Protein AF-A0A6F8TF54-F1 (afdb_monomer)

Mean predicted aligned error: 4.67 Å

Organism: Acinetobacter baumannii (NCBI:txid470)

Structure (mmCIF, N/CA/C/O backbone):
data_AF-A0A6F8TF54-F1
#
_entry.id   AF-A0A6F8TF54-F1
#
loop_
_atom_site.group_PDB
_atom_site.id
_atom_site.type_symbol
_atom_site.label_atom_id
_atom_site.label_alt_id
_atom_site.label_comp_id
_atom_site.label_asym_id
_atom_site.label_entity_id
_atom_site.label_seq_id
_atom_site.pdbx_PDB_ins_code
_atom_site.Cartn_x
_atom_site.Cartn_y
_atom_site.Cartn_z
_atom_site.occupancy
_atom_site.B_iso_or_equiv
_atom_site.auth_seq_id
_atom_site.auth_comp_id
_atom_site.auth_asym_id
_atom_site.auth_atom_id
_atom_site.pdbx_PDB_model_num
ATOM 1 N N . MET A 1 1 ? 11.307 20.536 -26.416 1.00 41.38 1 MET A N 1
ATOM 2 C CA . MET A 1 1 ? 11.383 19.071 -26.600 1.00 41.38 1 MET A CA 1
ATOM 3 C C . MET A 1 1 ? 10.200 18.486 -25.859 1.00 41.38 1 MET A C 1
ATOM 5 O O . MET A 1 1 ? 10.070 18.786 -24.683 1.00 41.38 1 MET A O 1
ATOM 9 N N . GLY A 1 2 ? 9.289 17.791 -26.543 1.00 48.88 2 GLY A N 1
ATOM 10 C CA . GLY A 1 2 ? 8.152 17.160 -25.872 1.00 48.88 2 GLY A CA 1
ATOM 11 C C . GLY A 1 2 ? 8.656 15.996 -25.029 1.00 48.88 2 GLY A C 1
ATOM 12 O O . GLY A 1 2 ? 9.292 15.093 -25.568 1.00 48.88 2 GLY A O 1
ATOM 13 N N . THR A 1 3 ? 8.437 16.047 -23.722 1.00 56.16 3 THR A N 1
ATOM 14 C CA . THR A 1 3 ? 8.663 14.917 -22.823 1.00 56.16 3 THR A CA 1
ATOM 15 C C . THR A 1 3 ? 7.771 13.766 -23.286 1.00 56.16 3 THR A C 1
ATOM 17 O O . THR A 1 3 ? 6.558 13.927 -23.416 1.00 56.16 3 THR A O 1
ATOM 20 N N . LEU A 1 4 ? 8.373 12.619 -23.610 1.00 61.00 4 LEU A N 1
ATOM 21 C CA . LEU A 1 4 ? 7.634 11.389 -23.891 1.00 61.00 4 LEU A CA 1
ATOM 22 C C . LEU A 1 4 ? 6.821 11.036 -22.641 1.00 61.00 4 LEU A C 1
ATOM 24 O O . LEU A 1 4 ? 7.400 10.694 -21.614 1.00 61.00 4 LEU A O 1
ATOM 28 N N . LYS A 1 5 ? 5.493 11.158 -22.722 1.00 78.19 5 LYS A N 1
ATOM 29 C CA . LYS A 1 5 ? 4.585 10.749 -21.648 1.00 78.19 5 LYS A CA 1
ATOM 30 C C . LYS A 1 5 ? 4.460 9.226 -21.638 1.00 78.19 5 LYS A C 1
ATOM 32 O O . LYS A 1 5 ? 4.161 8.628 -22.672 1.00 78.19 5 LYS A O 1
ATOM 37 N N . HIS A 1 6 ? 4.660 8.605 -20.481 1.00 84.12 6 HIS A N 1
ATOM 38 C CA . HIS A 1 6 ? 4.383 7.187 -20.282 1.00 84.12 6 HIS A CA 1
ATOM 39 C C . HIS A 1 6 ? 2.872 6.925 -20.385 1.00 84.12 6 HIS A C 1
ATOM 41 O O . HIS A 1 6 ? 2.090 7.714 -19.851 1.00 84.12 6 HIS A O 1
ATOM 47 N N . PRO A 1 7 ? 2.422 5.823 -21.012 1.00 84.75 7 PRO A N 1
ATOM 48 C CA . PRO A 1 7 ? 0.994 5.566 -21.223 1.00 84.75 7 PRO A CA 1
ATOM 49 C C . PRO A 1 7 ? 0.176 5.422 -19.931 1.00 84.75 7 PRO A C 1
ATOM 51 O O . PRO A 1 7 ? -1.029 5.643 -19.961 1.00 84.75 7 PRO A O 1
ATOM 54 N N . LEU A 1 8 ? 0.808 5.050 -18.812 1.00 85.31 8 LEU A N 1
ATOM 55 C CA . LEU A 1 8 ? 0.111 4.789 -17.543 1.00 85.31 8 LEU A CA 1
ATOM 56 C C . LEU A 1 8 ? 0.316 5.868 -16.473 1.00 85.31 8 LEU A C 1
ATOM 58 O O . LEU A 1 8 ? -0.584 6.088 -15.670 1.00 85.31 8 LEU A O 1
ATOM 62 N N . VAL A 1 9 ? 1.479 6.529 -16.468 1.00 86.31 9 VAL A N 1
ATOM 63 C CA . VAL A 1 9 ? 1.888 7.471 -15.402 1.00 86.31 9 VAL A CA 1
ATOM 64 C C . VAL A 1 9 ? 2.253 8.852 -15.951 1.00 86.31 9 VAL A C 1
ATOM 66 O O . VAL A 1 9 ? 2.692 9.731 -15.221 1.00 86.31 9 VAL A O 1
ATOM 69 N N . GLU A 1 10 ? 2.049 9.059 -17.252 1.00 88.56 10 GLU A N 1
ATOM 70 C CA . GLU A 1 10 ? 2.289 10.318 -17.950 1.00 88.56 10 GLU A CA 1
ATOM 71 C C . GLU A 1 10 ? 3.707 10.874 -17.750 1.00 88.56 10 GLU A C 1
ATOM 73 O O . GLU A 1 10 ? 4.679 10.267 -18.198 1.00 88.56 10 GLU A O 1
ATOM 78 N N . ASP A 1 11 ? 3.826 12.050 -17.143 1.00 84.12 11 ASP A N 1
ATOM 79 C CA . ASP A 1 11 ? 5.067 12.762 -16.853 1.00 84.12 11 ASP A CA 1
ATOM 80 C C . ASP A 1 11 ? 5.665 12.417 -15.480 1.00 84.12 11 ASP A C 1
ATOM 82 O O . ASP A 1 11 ? 6.768 12.864 -15.180 1.00 84.12 11 ASP A O 1
ATOM 86 N N . ARG A 1 12 ? 5.009 11.558 -14.688 1.00 88.38 12 ARG A N 1
ATOM 87 C CA . ARG A 1 12 ? 5.452 11.111 -13.352 1.00 88.38 12 ARG A CA 1
ATOM 88 C C . ARG A 1 12 ? 6.352 9.875 -13.393 1.00 88.38 12 ARG A C 1
ATOM 90 O O . ARG A 1 12 ? 6.370 9.064 -12.473 1.00 88.38 12 ARG A O 1
ATOM 97 N N . MET A 1 13 ? 7.081 9.698 -14.491 1.00 82.75 13 MET A N 1
ATOM 98 C CA . MET A 1 13 ? 8.065 8.625 -14.610 1.00 82.75 13 MET A CA 1
ATOM 99 C C . MET A 1 13 ? 9.185 8.830 -13.591 1.00 82.75 13 MET A C 1
ATOM 101 O O . MET A 1 13 ? 9.890 9.840 -13.625 1.00 82.75 13 MET A O 1
ATOM 105 N N . ILE A 1 14 ? 9.380 7.839 -12.724 1.00 82.94 14 ILE A N 1
ATOM 106 C CA . ILE A 1 14 ? 10.445 7.840 -11.721 1.00 82.94 14 ILE A CA 1
ATOM 107 C C . ILE A 1 14 ? 11.794 7.803 -12.445 1.00 82.94 14 ILE A C 1
ATOM 109 O O . ILE A 1 14 ? 12.126 6.836 -13.133 1.00 82.94 14 ILE A O 1
ATOM 113 N N . SER A 1 15 ? 12.568 8.880 -12.326 1.00 77.62 15 SER A N 1
ATOM 114 C CA . SER A 1 15 ? 13.908 8.982 -12.904 1.00 77.62 15 SER A CA 1
ATOM 115 C C . SER A 1 15 ? 14.765 9.987 -12.134 1.00 77.62 15 SER A C 1
ATOM 117 O O . SER A 1 15 ? 14.253 10.948 -11.566 1.00 77.62 15 SER A O 1
ATOM 119 N N . GLY A 1 16 ? 16.084 9.773 -12.128 1.00 81.19 16 GLY A N 1
ATOM 120 C CA . GLY A 1 16 ? 17.026 10.618 -11.389 1.00 81.19 16 GLY A CA 1
ATOM 121 C C . GLY A 1 16 ? 17.028 10.359 -9.878 1.00 81.19 16 GLY A C 1
ATOM 122 O O . GLY A 1 16 ? 16.600 9.306 -9.417 1.00 81.19 16 GLY A O 1
ATOM 123 N N . GLU A 1 17 ? 17.543 11.327 -9.119 1.00 82.06 17 GLU A N 1
ATOM 124 C CA . GLU A 1 17 ? 17.737 11.228 -7.660 1.00 82.06 17 GLU A CA 1
ATOM 125 C C . GLU A 1 17 ? 16.473 11.577 -6.850 1.00 82.06 17 GLU A C 1
ATOM 127 O O . GLU A 1 17 ? 16.431 11.384 -5.638 1.00 82.06 17 GLU A O 1
ATOM 132 N N . GLY A 1 18 ? 15.436 12.095 -7.513 1.00 85.94 18 GLY A N 1
ATOM 133 C CA . GLY A 1 18 ? 14.223 12.585 -6.867 1.00 85.94 18 GLY A CA 1
ATOM 134 C C . GLY A 1 18 ? 14.398 13.886 -6.089 1.00 85.94 18 GLY A C 1
ATOM 135 O O . GLY A 1 18 ? 15.410 14.583 -6.212 1.00 85.94 18 GLY A O 1
ATOM 136 N N . THR A 1 19 ? 13.385 14.241 -5.297 1.00 87.81 19 THR A N 1
ATOM 137 C CA . THR A 1 19 ? 13.440 15.429 -4.443 1.00 87.81 19 THR A CA 1
ATOM 138 C C . THR A 1 19 ? 14.151 15.093 -3.129 1.00 87.81 19 THR A C 1
ATOM 140 O O . THR A 1 19 ? 13.683 14.220 -2.397 1.00 87.81 19 THR A O 1
ATOM 143 N N . PRO A 1 20 ? 15.257 15.782 -2.781 1.00 90.56 20 PRO A N 1
ATOM 144 C CA . PRO A 1 20 ? 16.030 15.461 -1.585 1.00 90.56 20 PRO A CA 1
ATOM 145 C C . PRO A 1 20 ? 15.217 15.550 -0.289 1.00 90.56 20 PRO A C 1
ATOM 147 O O . PRO A 1 20 ? 14.445 16.490 -0.094 1.00 90.56 20 PRO A O 1
ATOM 150 N N . GLU A 1 21 ? 15.482 14.640 0.652 1.00 90.81 21 GLU A N 1
ATOM 151 C CA . GLU A 1 21 ? 14.819 14.561 1.966 1.00 90.81 21 GLU A CA 1
ATOM 152 C C . GLU A 1 21 ? 14.758 15.917 2.692 1.00 90.81 21 GLU A C 1
ATOM 154 O O . GLU A 1 21 ? 13.714 16.304 3.217 1.00 90.81 21 GLU A O 1
ATOM 159 N N . PHE A 1 22 ? 15.850 16.691 2.683 1.00 92.75 22 PHE A N 1
ATOM 160 C CA . PHE A 1 22 ? 15.884 17.980 3.378 1.00 92.75 22 PHE A CA 1
ATOM 161 C C . PHE A 1 22 ? 14.837 18.969 2.840 1.00 92.75 22 PHE A C 1
ATOM 163 O O . PHE A 1 22 ? 14.332 19.784 3.607 1.00 92.75 22 PHE A O 1
ATOM 170 N N . MET A 1 23 ? 14.482 18.904 1.551 1.00 92.25 23 MET A N 1
ATOM 171 C CA . MET A 1 23 ? 13.448 19.770 0.981 1.00 92.25 23 MET A CA 1
ATOM 172 C C . MET A 1 23 ? 12.064 19.406 1.516 1.00 92.25 23 MET A C 1
ATOM 174 O O . MET A 1 23 ? 11.297 20.304 1.866 1.00 92.25 23 MET A O 1
ATOM 178 N N . TRP A 1 24 ? 11.772 18.110 1.651 1.00 90.44 24 TRP A N 1
ATOM 179 C CA . TRP A 1 24 ? 10.542 17.613 2.273 1.00 90.44 24 TRP A CA 1
ATOM 180 C C . TRP A 1 24 ? 10.442 18.034 3.735 1.00 90.44 24 TRP A C 1
ATOM 182 O O . TRP A 1 24 ? 9.450 18.641 4.144 1.00 90.44 24 TRP A O 1
ATOM 192 N N . LEU A 1 25 ? 11.501 17.796 4.512 1.00 91.25 25 LEU A N 1
ATOM 193 C CA . LEU A 1 25 ? 11.539 18.154 5.928 1.00 91.25 25 LEU A CA 1
ATOM 194 C C . LEU A 1 25 ? 11.361 19.662 6.139 1.00 91.25 25 LEU A C 1
ATOM 196 O O . LEU A 1 25 ? 10.604 20.078 7.015 1.00 91.25 25 LEU A O 1
ATOM 200 N N . GLU A 1 26 ? 12.026 20.499 5.341 1.00 92.81 26 GLU A N 1
ATOM 201 C CA . GLU A 1 26 ? 11.876 21.954 5.431 1.00 92.81 26 GLU A CA 1
ATOM 202 C C . GLU A 1 26 ? 10.479 22.427 5.010 1.00 92.81 26 GLU A C 1
ATOM 204 O O . GLU A 1 26 ? 9.937 23.354 5.619 1.00 92.81 26 GLU A O 1
ATOM 209 N N . ALA A 1 27 ? 9.865 21.791 4.011 1.00 89.75 27 ALA A N 1
AT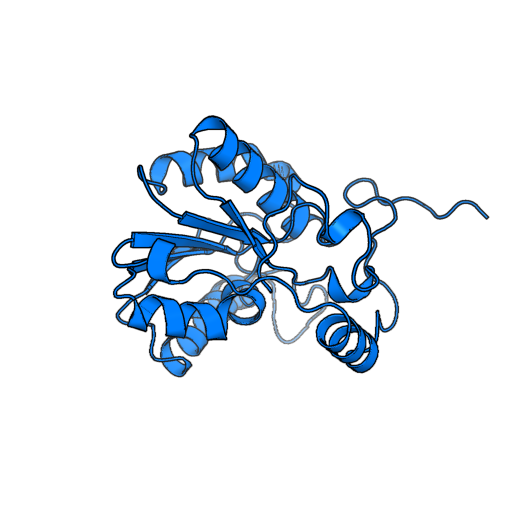OM 210 C CA . ALA A 1 27 ? 8.501 22.104 3.604 1.00 89.75 27 ALA A CA 1
ATOM 211 C C . ALA A 1 27 ? 7.484 21.762 4.701 1.00 89.75 27 ALA A C 1
ATOM 213 O O . ALA A 1 27 ? 6.669 22.620 5.042 1.00 89.75 27 ALA A O 1
ATOM 214 N N . PHE A 1 28 ? 7.573 20.577 5.314 1.00 88.69 28 PHE A N 1
ATOM 215 C CA . PHE A 1 28 ? 6.675 20.166 6.400 1.00 88.69 28 PHE A CA 1
ATOM 216 C C . PHE A 1 28 ? 6.910 20.933 7.704 1.00 88.69 28 PHE A C 1
ATOM 218 O O . PHE A 1 28 ? 5.974 21.148 8.468 1.00 88.69 28 PHE A O 1
ATOM 225 N N . LYS A 1 29 ? 8.129 21.423 7.964 1.00 89.19 29 LYS A N 1
ATOM 226 C CA . LYS A 1 29 ? 8.364 22.366 9.073 1.00 89.19 29 LYS A CA 1
ATOM 227 C C . LYS A 1 29 ? 7.649 23.697 8.852 1.00 89.19 29 LYS A C 1
ATOM 229 O O . LYS A 1 29 ? 7.137 24.276 9.807 1.00 89.19 29 LYS A O 1
ATOM 234 N N . LYS A 1 30 ? 7.649 24.203 7.614 1.00 90.81 30 LYS A N 1
ATOM 235 C CA . LYS A 1 30 ? 7.023 25.488 7.260 1.00 90.81 30 LYS A CA 1
ATOM 236 C C . LYS A 1 30 ? 5.504 25.384 7.168 1.00 90.81 30 LYS A C 1
ATOM 238 O O . LYS A 1 30 ? 4.813 26.283 7.633 1.00 90.81 30 LYS A O 1
ATOM 243 N N . ASN A 1 31 ? 5.006 24.301 6.580 1.00 86.62 31 ASN A N 1
ATOM 244 C CA . ASN A 1 31 ? 3.588 24.016 6.396 1.00 86.62 31 ASN A CA 1
ATOM 245 C C . ASN A 1 31 ? 3.317 22.586 6.886 1.00 86.62 31 ASN A C 1
ATOM 247 O O . ASN A 1 31 ? 3.344 21.649 6.084 1.00 86.62 31 ASN A O 1
ATOM 251 N N . PRO A 1 32 ? 3.128 22.395 8.202 1.00 83.25 32 PRO A N 1
ATOM 252 C CA . PRO A 1 32 ? 2.868 21.073 8.748 1.00 83.25 32 PRO A CA 1
ATOM 253 C C . PRO A 1 32 ? 1.557 20.521 8.197 1.00 83.25 32 PRO A C 1
ATOM 255 O O . PRO A 1 32 ? 0.547 21.224 8.154 1.00 83.25 32 PRO A O 1
ATOM 258 N N . LEU A 1 33 ? 1.586 19.251 7.798 1.00 81.00 33 LEU A N 1
ATOM 259 C CA . LEU A 1 33 ? 0.377 18.508 7.473 1.00 81.00 33 LEU A CA 1
ATOM 260 C C . LEU A 1 33 ? -0.429 18.250 8.748 1.00 81.00 33 LEU A C 1
ATOM 262 O O . LEU A 1 33 ? 0.131 18.084 9.841 1.00 81.00 33 LEU A O 1
ATOM 266 N N . ASP A 1 34 ? -1.749 18.183 8.597 1.00 82.50 34 ASP A N 1
ATOM 267 C CA . ASP A 1 34 ? -2.618 17.760 9.683 1.00 82.50 34 ASP A CA 1
ATOM 268 C C . ASP A 1 34 ? -2.240 16.346 10.121 1.00 82.50 34 ASP A C 1
ATOM 270 O O . ASP A 1 34 ? -2.079 15.428 9.313 1.00 82.50 34 ASP A O 1
ATOM 274 N N . ARG A 1 35 ? -2.099 16.157 11.434 1.00 84.56 35 ARG A N 1
ATOM 275 C CA . ARG A 1 35 ? -1.820 14.831 11.979 1.00 84.56 35 ARG A CA 1
ATOM 276 C C . ARG A 1 35 ? -3.009 13.919 11.730 1.00 84.56 35 ARG A C 1
ATOM 278 O O . ARG A 1 35 ? -4.152 14.289 12.008 1.00 84.56 35 ARG A O 1
ATOM 285 N N . LEU A 1 36 ? -2.722 12.688 11.318 1.00 88.56 36 LEU A N 1
ATOM 286 C CA . LEU A 1 36 ? -3.740 11.656 11.238 1.00 88.56 36 LEU A CA 1
ATOM 287 C C . LEU A 1 36 ? -4.381 11.444 12.617 1.00 88.56 36 LEU A C 1
ATOM 289 O O . LEU A 1 36 ? -3.707 11.158 13.609 1.00 88.56 36 LEU A O 1
ATOM 293 N N . ASN A 1 37 ? -5.705 11.576 12.684 1.00 91.69 37 ASN A N 1
ATOM 294 C CA . ASN A 1 37 ? -6.447 11.329 13.911 1.00 91.69 37 ASN A CA 1
ATOM 295 C C . ASN A 1 37 ? -6.621 9.819 14.135 1.00 91.69 37 ASN A C 1
ATOM 297 O O . ASN A 1 37 ? -7.614 9.230 13.706 1.00 91.69 37 ASN A O 1
ATOM 301 N N . LEU A 1 38 ? -5.677 9.207 14.854 1.00 93.88 38 LEU A N 1
ATOM 302 C CA . LEU A 1 38 ? -5.675 7.769 15.153 1.00 93.88 38 LEU A CA 1
ATOM 303 C C . LEU A 1 38 ? -6.932 7.277 15.886 1.00 93.88 38 LEU A C 1
ATOM 305 O O . LEU A 1 38 ? -7.289 6.109 15.766 1.00 93.88 38 LEU A O 1
ATOM 309 N N . LYS A 1 39 ? -7.672 8.158 16.573 1.00 93.38 39 LYS A N 1
ATOM 310 C CA . LYS A 1 39 ? -8.935 7.777 17.231 1.00 93.38 39 LYS A CA 1
ATOM 311 C C . LYS A 1 39 ? -9.993 7.282 16.247 1.00 93.38 39 LYS A C 1
ATOM 313 O O . LYS A 1 39 ? -10.877 6.535 16.651 1.00 93.38 39 LYS A O 1
ATOM 318 N N . LEU A 1 40 ? -9.912 7.682 14.974 1.00 93.44 40 LEU A N 1
ATOM 319 C CA . LEU A 1 40 ? -10.807 7.194 13.919 1.00 93.44 40 LEU A CA 1
ATOM 320 C C . LEU A 1 40 ? -10.645 5.689 13.662 1.00 93.44 40 LEU A C 1
ATOM 322 O O . LEU A 1 40 ? -11.565 5.060 13.151 1.00 93.44 40 LEU A O 1
ATOM 326 N N . PHE A 1 41 ? -9.499 5.124 14.039 1.00 97.12 41 PHE A N 1
ATOM 327 C CA . PHE A 1 41 ? -9.151 3.726 13.820 1.00 97.12 41 PHE A CA 1
ATOM 328 C C . PHE A 1 41 ? -9.417 2.850 15.041 1.00 97.12 41 PHE A C 1
ATOM 330 O O . PHE A 1 41 ? -9.329 1.636 14.928 1.00 97.12 41 PHE A O 1
ATOM 337 N N . GLN A 1 42 ? -9.743 3.429 16.202 1.00 97.38 42 GLN A N 1
ATOM 338 C CA . GLN A 1 42 ? -9.874 2.685 17.454 1.00 97.38 42 GLN A CA 1
ATOM 339 C C . GLN A 1 42 ? -10.774 1.453 17.287 1.00 97.38 42 GLN A C 1
ATOM 341 O O . GLN A 1 42 ? -11.962 1.577 16.985 1.00 97.38 42 GLN A O 1
ATOM 346 N N . SER A 1 43 ? -10.196 0.269 17.514 1.00 97.50 43 SER A N 1
ATOM 347 C CA . SER A 1 43 ? -10.878 -1.026 17.393 1.00 97.50 43 SER A CA 1
ATOM 348 C C . SER A 1 43 ? -11.479 -1.317 16.009 1.00 97.50 43 SER A C 1
ATOM 350 O O . SER A 1 43 ? -12.397 -2.130 15.893 1.00 97.50 43 SER A O 1
ATOM 352 N N . LYS A 1 44 ? -10.979 -0.663 14.955 1.00 97.88 44 LYS A N 1
ATOM 353 C CA . LYS A 1 44 ? -11.357 -0.919 13.563 1.00 97.88 44 LYS A CA 1
ATOM 354 C C . LYS A 1 44 ? -10.463 -1.977 12.937 1.00 97.88 44 LYS A C 1
ATOM 356 O O . LYS A 1 44 ? -9.375 -2.294 13.421 1.00 97.88 44 LYS A O 1
ATOM 361 N N . ARG A 1 45 ? -10.933 -2.507 11.814 1.00 98.50 45 ARG A N 1
ATOM 362 C CA . ARG A 1 45 ? -10.109 -3.304 10.921 1.00 98.50 45 ARG A CA 1
ATOM 363 C C . ARG A 1 45 ? -9.561 -2.408 9.814 1.00 98.50 45 ARG A C 1
ATOM 365 O O . ARG A 1 45 ? -10.284 -1.585 9.251 1.00 98.50 45 ARG A O 1
ATOM 372 N N . VAL A 1 46 ? -8.267 -2.539 9.554 1.00 98.75 46 VAL A N 1
ATOM 373 C CA . VAL A 1 46 ? -7.544 -1.726 8.574 1.00 98.75 46 VAL A CA 1
ATOM 374 C C . VAL A 1 46 ? -6.995 -2.647 7.502 1.00 98.7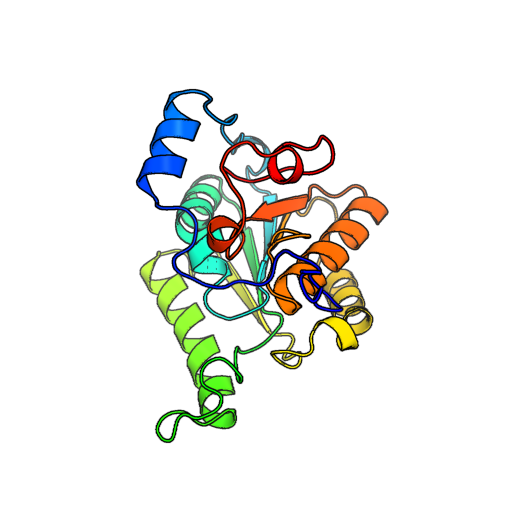5 46 VAL A C 1
ATOM 376 O O . VAL A 1 46 ? -6.242 -3.567 7.812 1.00 98.75 46 VAL A O 1
ATOM 379 N N . VAL A 1 47 ? -7.376 -2.408 6.250 1.00 98.88 47 VAL A N 1
ATOM 380 C CA . VAL A 1 47 ? -6.906 -3.182 5.099 1.00 98.88 47 VAL A CA 1
ATOM 381 C C . VAL A 1 47 ? -5.863 -2.358 4.355 1.00 98.88 47 VAL A C 1
ATOM 383 O O . VAL A 1 47 ? -6.184 -1.349 3.728 1.00 98.88 47 VAL A O 1
ATOM 386 N N . ILE A 1 48 ? -4.611 -2.792 4.436 1.00 98.81 48 ILE A N 1
ATOM 387 C CA . ILE A 1 48 ? -3.478 -2.209 3.721 1.00 98.81 48 ILE A CA 1
ATOM 388 C C . ILE A 1 48 ? -3.311 -2.989 2.418 1.00 98.81 48 ILE A C 1
ATOM 390 O O . ILE A 1 48 ? -2.998 -4.178 2.440 1.00 98.81 48 ILE A O 1
ATOM 394 N N . VAL A 1 49 ? -3.544 -2.337 1.283 1.00 98.88 49 VAL A N 1
ATOM 395 C CA . VAL A 1 49 ? -3.420 -2.929 -0.053 1.00 98.88 49 VAL A CA 1
ATOM 396 C C . VAL A 1 49 ? -2.061 -2.550 -0.630 1.00 98.88 49 VAL A C 1
ATOM 398 O O . VAL A 1 49 ? -1.855 -1.409 -1.045 1.00 98.88 49 VAL A O 1
ATOM 401 N N . ALA A 1 50 ? -1.140 -3.512 -0.628 1.00 98.56 50 ALA A N 1
ATOM 402 C CA . ALA A 1 50 ? 0.258 -3.328 -1.003 1.00 98.56 50 ALA A CA 1
ATOM 403 C C . ALA A 1 50 ? 0.513 -3.890 -2.414 1.00 98.56 50 ALA A C 1
ATOM 405 O O . ALA A 1 50 ? 0.321 -5.098 -2.615 1.00 98.56 50 ALA A O 1
ATOM 406 N N . PRO A 1 51 ? 0.898 -3.053 -3.400 1.00 98.62 51 PRO A N 1
ATOM 407 C CA . PRO A 1 51 ? 1.250 -3.511 -4.746 1.00 98.62 51 PRO A CA 1
ATOM 408 C C . PRO A 1 51 ? 2.331 -4.602 -4.745 1.00 98.62 51 PRO A C 1
ATOM 410 O O . PRO A 1 51 ? 2.152 -5.653 -5.380 1.00 98.62 51 PRO A O 1
ATOM 413 N N . HIS A 1 52 ? 3.407 -4.389 -3.985 1.00 98.62 52 HIS A N 1
ATOM 414 C CA . HIS A 1 52 ? 4.585 -5.252 -3.919 1.00 98.62 52 HIS A CA 1
ATOM 415 C C . HIS A 1 52 ? 5.016 -5.541 -2.468 1.00 98.62 52 HIS A C 1
ATOM 417 O O . HIS A 1 52 ? 4.612 -4.826 -1.553 1.00 98.62 52 HIS A O 1
ATOM 423 N N . PRO A 1 53 ? 5.793 -6.619 -2.218 1.00 98.31 53 PRO A N 1
ATOM 424 C CA . PRO A 1 53 ? 6.298 -6.928 -0.878 1.00 98.31 53 PRO A CA 1
ATOM 425 C C . PRO A 1 53 ? 7.399 -5.958 -0.436 1.00 98.31 53 PRO A C 1
ATOM 427 O O . PRO A 1 53 ? 8.553 -6.144 -0.809 1.00 98.31 53 PRO A O 1
ATOM 430 N N . ASP A 1 54 ? 7.052 -4.958 0.363 1.00 97.69 54 ASP A N 1
ATOM 431 C CA . ASP A 1 54 ? 7.908 -3.897 0.929 1.00 97.69 54 ASP A CA 1
ATOM 432 C C . ASP A 1 54 ? 7.049 -2.655 1.158 1.00 97.69 54 ASP A C 1
ATOM 434 O O . ASP A 1 54 ? 7.176 -2.006 2.195 1.00 97.69 54 ASP A O 1
ATOM 438 N N . ASP A 1 55 ? 6.139 -2.371 0.229 1.00 98.31 55 ASP A N 1
ATOM 439 C CA . ASP A 1 55 ? 5.233 -1.227 0.228 1.00 98.31 55 ASP A CA 1
ATOM 440 C C . ASP A 1 55 ? 4.446 -1.070 1.535 1.00 98.31 55 ASP A C 1
ATOM 442 O O . ASP A 1 55 ? 4.284 0.044 2.040 1.00 98.31 55 ASP A O 1
ATOM 446 N N . GLU A 1 56 ? 3.980 -2.173 2.133 1.00 97.88 56 GLU A N 1
ATOM 447 C CA . GLU A 1 56 ? 3.275 -2.144 3.416 1.00 97.88 56 GLU A CA 1
ATOM 448 C C . GLU A 1 56 ? 4.173 -1.646 4.554 1.00 97.88 56 GLU A C 1
ATOM 450 O O . GLU A 1 56 ? 3.723 -0.914 5.436 1.00 97.88 56 GLU A O 1
ATOM 455 N N . VAL A 1 57 ? 5.456 -2.008 4.533 1.00 97.75 57 VAL A N 1
ATOM 456 C CA . VAL A 1 57 ? 6.423 -1.617 5.563 1.00 97.75 57 VAL A CA 1
ATOM 457 C C . VAL A 1 57 ? 6.969 -0.219 5.286 1.00 97.75 57 VAL A C 1
ATOM 459 O O . VAL A 1 57 ? 7.048 0.584 6.215 1.00 97.75 57 VAL A O 1
ATOM 462 N N . LEU A 1 58 ? 7.300 0.093 4.031 1.00 95.88 58 LEU A N 1
ATOM 463 C CA . LEU A 1 58 ? 7.791 1.402 3.601 1.00 95.88 58 LEU A CA 1
ATOM 464 C C . LEU A 1 58 ? 6.746 2.492 3.841 1.00 95.88 58 LEU A C 1
ATOM 466 O O . LEU A 1 58 ? 7.057 3.521 4.435 1.00 95.88 58 LEU A O 1
ATOM 470 N N . GLY A 1 59 ? 5.503 2.252 3.418 1.00 94.69 59 GLY A N 1
ATOM 471 C CA . GLY A 1 59 ? 4.425 3.228 3.536 1.00 94.69 59 GLY A CA 1
ATOM 472 C C . GLY A 1 59 ? 3.765 3.250 4.914 1.00 94.69 59 GLY A C 1
ATOM 473 O O . GLY A 1 59 ? 3.338 4.309 5.368 1.00 94.69 59 GLY A O 1
ATOM 474 N N . CYS A 1 60 ? 3.657 2.100 5.592 1.00 97.25 60 CYS A N 1
ATOM 475 C CA . CYS A 1 60 ? 2.836 1.980 6.801 1.00 97.25 60 CYS A CA 1
ATOM 476 C C . CYS A 1 60 ? 3.559 1.398 8.022 1.00 97.25 60 CYS A C 1
ATOM 478 O O . CYS A 1 60 ? 2.904 1.217 9.042 1.00 97.25 60 CYS A O 1
ATOM 480 N N . GLY A 1 61 ? 4.865 1.114 8.003 1.00 97.38 61 GLY A N 1
ATOM 481 C CA . GLY A 1 61 ? 5.546 0.401 9.099 1.00 97.38 61 GLY A CA 1
ATOM 482 C C . GLY A 1 61 ? 5.330 1.021 10.487 1.00 97.38 61 GLY A C 1
ATOM 483 O O . GLY A 1 61 ? 4.862 0.351 11.410 1.00 97.38 61 GLY A O 1
ATOM 484 N N . GLY A 1 62 ? 5.596 2.325 10.620 1.00 96.50 62 GLY A N 1
ATOM 485 C CA . GLY A 1 62 ? 5.356 3.059 11.869 1.00 96.50 62 GLY A CA 1
ATOM 486 C C . GLY A 1 62 ? 3.869 3.235 12.195 1.00 96.50 62 GLY A C 1
ATOM 487 O O . GLY A 1 62 ? 3.476 3.170 13.359 1.00 96.50 62 GLY A O 1
ATOM 488 N N . LEU A 1 63 ? 3.022 3.401 11.173 1.00 96.94 63 LEU A N 1
ATOM 489 C CA . LEU A 1 63 ? 1.574 3.484 11.350 1.00 96.94 63 LEU A CA 1
ATOM 490 C C . LEU A 1 63 ? 1.004 2.172 11.895 1.00 96.94 63 LEU A C 1
ATOM 492 O O . LEU A 1 63 ? 0.204 2.203 12.819 1.00 96.94 63 LEU A O 1
ATOM 496 N N . MET A 1 64 ? 1.399 1.025 11.345 1.00 98.19 64 MET A N 1
ATOM 497 C CA . MET A 1 64 ? 0.898 -0.282 11.763 1.00 98.19 64 MET A CA 1
ATOM 498 C C . MET A 1 64 ? 1.149 -0.519 13.253 1.00 98.19 64 MET A C 1
ATOM 500 O O . MET A 1 64 ? 0.253 -0.991 13.947 1.00 98.19 64 MET A O 1
ATOM 504 N N . GLN A 1 65 ? 2.313 -0.117 13.776 1.00 98.00 65 GLN A N 1
ATOM 505 C CA . GLN A 1 65 ? 2.584 -0.164 15.217 1.00 98.00 65 GLN A CA 1
ATOM 506 C C . GLN A 1 65 ? 1.600 0.709 16.013 1.00 98.00 65 GLN A C 1
ATOM 508 O O . GLN A 1 65 ? 1.007 0.240 16.982 1.00 98.00 65 GLN A O 1
ATOM 513 N N . GLN A 1 66 ? 1.348 1.942 15.562 1.00 97.75 66 GLN A N 1
ATOM 514 C CA . GLN A 1 66 ? 0.373 2.837 16.199 1.00 97.75 66 GLN A CA 1
ATOM 515 C C . GLN A 1 66 ? -1.064 2.295 16.114 1.00 97.75 66 GLN A C 1
ATOM 517 O O . GLN A 1 66 ? -1.834 2.432 17.061 1.00 97.75 66 GLN A O 1
ATOM 522 N N . LEU A 1 67 ? -1.442 1.651 15.008 1.00 97.81 67 LEU A N 1
ATOM 523 C CA . LEU A 1 67 ? -2.757 1.029 14.836 1.00 97.81 67 LEU A CA 1
ATOM 524 C C . LEU A 1 67 ? -2.954 -0.149 15.797 1.00 97.81 67 LEU A C 1
ATOM 526 O O . LEU A 1 67 ? -4.035 -0.288 16.371 1.00 97.81 67 LEU A O 1
ATOM 530 N N . VAL A 1 68 ? -1.914 -0.954 16.034 1.00 97.69 68 VAL A N 1
ATOM 531 C CA . VAL A 1 68 ? -1.943 -2.014 17.055 1.00 97.69 68 VAL A CA 1
ATOM 532 C C . VAL A 1 68 ? -2.189 -1.425 18.447 1.00 97.69 68 VAL A C 1
ATOM 534 O O . VAL A 1 68 ? -3.027 -1.944 19.183 1.00 97.69 68 VAL A O 1
ATOM 537 N N . GLU A 1 69 ? -1.563 -0.295 18.792 1.00 97.19 69 GLU A N 1
ATOM 538 C CA . GLU A 1 69 ? -1.844 0.416 20.053 1.00 97.19 69 GLU A CA 1
ATOM 539 C C . GLU A 1 69 ? -3.294 0.929 20.141 1.00 97.19 69 GLU A C 1
ATOM 541 O O . GLU A 1 69 ? -3.842 1.059 21.236 1.00 97.19 69 GLU A O 1
ATOM 546 N N . GLN A 1 70 ? -3.947 1.178 19.001 1.00 97.81 70 GLN A N 1
ATOM 547 C CA . GLN A 1 70 ? -5.377 1.504 18.921 1.00 97.81 70 GLN A CA 1
ATOM 548 C C . GLN A 1 70 ? -6.289 0.260 18.893 1.00 97.81 70 GLN A C 1
ATOM 550 O O . GLN A 1 70 ? -7.474 0.374 18.575 1.00 97.81 70 GLN A O 1
ATOM 555 N N . ASN A 1 71 ? -5.786 -0.929 19.241 1.00 97.50 71 ASN A N 1
ATOM 556 C CA . ASN A 1 71 ? -6.514 -2.203 19.174 1.00 97.50 71 ASN A CA 1
ATOM 557 C C . ASN A 1 71 ? -7.074 -2.518 17.773 1.00 97.50 71 ASN A C 1
ATOM 559 O O . ASN A 1 71 ? -8.132 -3.142 17.662 1.00 97.50 71 ASN A O 1
ATOM 563 N N . CYS A 1 72 ? -6.413 -2.054 16.709 1.00 98.19 72 CYS A N 1
ATOM 564 C CA . CYS A 1 72 ? -6.825 -2.382 15.348 1.00 98.19 72 CYS A CA 1
ATOM 565 C C . CYS A 1 72 ? -6.424 -3.811 14.981 1.00 98.19 72 CYS A C 1
ATOM 567 O O . CYS A 1 72 ? -5.382 -4.304 15.412 1.00 98.19 72 CYS A O 1
ATOM 569 N N . HIS A 1 73 ? -7.209 -4.432 14.102 1.00 98.12 73 HIS A N 1
ATOM 570 C CA . HIS A 1 73 ? -6.784 -5.623 13.368 1.00 98.12 73 HIS A CA 1
ATOM 571 C C . HIS A 1 73 ? -6.317 -5.219 11.970 1.00 98.12 73 HIS A C 1
ATOM 573 O O . HIS A 1 73 ? -7.033 -4.499 11.270 1.00 98.12 73 HIS A O 1
ATOM 579 N N . ILE A 1 74 ? -5.140 -5.679 11.548 1.00 98.75 74 ILE A N 1
ATOM 580 C CA . ILE A 1 74 ? -4.539 -5.276 10.273 1.00 98.75 74 ILE A CA 1
ATOM 581 C C . ILE A 1 74 ? -4.630 -6.428 9.269 1.00 98.75 74 ILE A C 1
ATOM 583 O O . ILE A 1 74 ? -4.243 -7.555 9.556 1.00 98.75 74 ILE A O 1
ATOM 587 N N . VAL A 1 75 ? -5.115 -6.141 8.066 1.00 98.81 75 VAL A N 1
ATOM 588 C CA . VAL A 1 75 ? -5.114 -7.073 6.934 1.00 98.81 75 VAL A CA 1
ATOM 589 C C . VAL A 1 75 ? -4.195 -6.507 5.865 1.00 98.81 75 VAL A C 1
ATOM 591 O O . VAL A 1 75 ? -4.449 -5.425 5.345 1.00 98.81 75 VAL A O 1
ATOM 594 N N . ILE A 1 76 ? -3.137 -7.229 5.522 1.00 98.81 76 ILE A N 1
ATOM 595 C CA . ILE A 1 76 ? -2.234 -6.874 4.428 1.00 98.81 76 ILE A CA 1
ATOM 596 C C . ILE A 1 76 ? -2.673 -7.656 3.199 1.00 98.81 76 ILE A C 1
ATOM 598 O O . ILE A 1 76 ? -2.450 -8.865 3.097 1.00 98.81 76 ILE A O 1
ATOM 602 N N . LEU A 1 77 ? -3.310 -6.961 2.265 1.00 98.81 77 LEU A N 1
ATOM 603 C CA . LEU A 1 77 ? -3.669 -7.494 0.964 1.00 98.81 77 LEU A CA 1
ATOM 604 C C . LEU A 1 77 ? -2.494 -7.287 0.003 1.00 98.81 77 LEU A C 1
ATOM 606 O O . LEU A 1 77 ? -2.348 -6.221 -0.592 1.00 98.81 77 LEU A O 1
ATOM 610 N N . ALA A 1 78 ? -1.648 -8.308 -0.122 1.00 98.69 78 ALA A N 1
ATOM 611 C CA . ALA A 1 78 ? -0.481 -8.291 -0.997 1.00 98.69 78 ALA A CA 1
ATOM 612 C C . ALA A 1 78 ? -0.901 -8.624 -2.435 1.00 98.69 78 ALA A C 1
ATOM 614 O O . ALA A 1 78 ? -1.309 -9.753 -2.734 1.00 98.69 78 ALA A O 1
ATOM 615 N N . VAL A 1 79 ? -0.827 -7.633 -3.323 1.00 98.81 79 VAL A N 1
ATOM 616 C CA . VAL A 1 79 ? -1.361 -7.726 -4.687 1.00 98.81 79 VAL A CA 1
ATOM 617 C C . VAL A 1 79 ? -0.475 -8.610 -5.565 1.00 98.81 79 VAL A C 1
ATOM 619 O O . VAL A 1 79 ? -0.983 -9.529 -6.207 1.00 98.81 79 VAL A O 1
ATOM 622 N N . SER A 1 80 ? 0.841 -8.395 -5.544 1.00 98.69 80 SER A N 1
ATOM 623 C CA . SER A 1 80 ? 1.829 -9.241 -6.220 1.00 98.69 80 SER A CA 1
ATOM 624 C C . SER A 1 80 ? 2.884 -9.776 -5.242 1.00 98.69 80 SER A C 1
ATOM 626 O O . SER A 1 80 ? 2.976 -9.342 -4.093 1.00 98.69 80 SER A O 1
ATOM 628 N N . ASN A 1 81 ? 3.713 -10.715 -5.710 1.00 98.25 81 ASN A N 1
ATOM 629 C CA . ASN A 1 81 ? 4.866 -11.218 -4.952 1.00 98.25 81 ASN A CA 1
ATOM 630 C C . ASN A 1 81 ? 6.193 -10.556 -5.367 1.00 98.25 81 ASN A C 1
ATOM 632 O O . ASN A 1 81 ? 7.257 -11.032 -4.979 1.00 98.25 81 ASN A O 1
ATOM 636 N N . GLY A 1 82 ? 6.166 -9.465 -6.142 1.00 97.44 82 GLY A N 1
ATOM 637 C CA . GLY A 1 82 ? 7.381 -8.696 -6.433 1.00 97.44 82 GLY A CA 1
ATOM 638 C C . GLY A 1 82 ? 8.418 -9.428 -7.301 1.00 97.44 82 GLY A C 1
ATOM 639 O O . GLY A 1 82 ? 9.628 -9.211 -7.133 1.00 97.44 82 GLY A O 1
ATOM 640 N N . THR A 1 83 ? 7.963 -10.329 -8.180 1.00 97.50 83 THR A N 1
ATOM 641 C CA . THR A 1 83 ? 8.791 -11.227 -9.004 1.00 97.50 83 THR A CA 1
ATOM 642 C C . THR A 1 83 ? 9.647 -10.508 -10.049 1.00 97.50 83 THR A C 1
ATOM 644 O O . THR A 1 83 ? 10.626 -11.076 -10.526 1.00 97.50 83 THR A O 1
ATOM 647 N N . GLN A 1 84 ? 9.315 -9.260 -10.382 1.00 96.12 84 GLN A N 1
ATOM 648 C CA . GLN A 1 84 ? 10.019 -8.410 -11.341 1.00 96.12 84 GLN A CA 1
ATOM 649 C C . GLN A 1 84 ? 10.942 -7.385 -10.673 1.00 96.12 84 GLN A C 1
ATOM 651 O O . GLN A 1 84 ? 11.531 -6.565 -11.369 1.00 96.12 84 GLN A O 1
ATOM 656 N N . SER A 1 85 ? 11.146 -7.459 -9.354 1.00 93.44 85 SER A N 1
ATOM 657 C CA . SER A 1 85 ? 12.091 -6.585 -8.635 1.00 93.44 85 SER A CA 1
ATOM 658 C C . SER A 1 85 ? 13.539 -6.683 -9.115 1.00 93.44 85 SER A C 1
ATOM 660 O O . SER A 1 85 ? 14.306 -5.734 -8.976 1.00 93.44 85 SER A O 1
ATOM 662 N N . HIS A 1 86 ? 13.928 -7.827 -9.686 1.00 93.69 86 HIS A N 1
ATOM 663 C CA . HIS A 1 86 ? 15.291 -8.077 -10.148 1.00 93.69 86 HIS A CA 1
ATOM 664 C C . HIS A 1 86 ? 15.300 -8.762 -11.527 1.00 93.69 86 HIS A C 1
ATOM 666 O O . HIS A 1 86 ? 15.769 -9.896 -11.650 1.00 93.69 86 HIS A O 1
ATOM 672 N N . PRO A 1 87 ? 14.830 -8.090 -12.595 1.00 86.56 87 PRO A N 1
ATOM 673 C CA . PRO A 1 87 ? 14.477 -8.723 -13.873 1.00 86.56 87 PRO A CA 1
ATOM 674 C C . PRO A 1 87 ? 15.672 -9.322 -14.644 1.00 86.56 87 PRO A C 1
ATOM 676 O O . PRO A 1 87 ? 15.492 -9.996 -15.658 1.00 86.56 87 PRO A O 1
ATOM 679 N N . HIS A 1 88 ? 16.900 -9.113 -14.162 1.00 91.81 88 HIS A N 1
ATOM 680 C CA . HIS A 1 88 ? 18.141 -9.626 -14.750 1.00 91.81 88 HIS A CA 1
ATOM 681 C C . HIS A 1 88 ? 19.072 -10.289 -13.723 1.00 91.81 88 HIS A C 1
ATOM 683 O O . HIS A 1 88 ? 20.257 -10.492 -13.993 1.00 91.81 88 HIS A O 1
ATOM 689 N N . SER A 1 89 ? 18.573 -10.602 -12.525 1.00 93.69 89 SER A N 1
ATOM 690 C CA . SER A 1 89 ? 19.397 -11.235 -11.498 1.00 93.69 89 SER A CA 1
ATOM 691 C C . SER A 1 89 ? 19.680 -12.695 -11.833 1.00 93.69 89 SER A C 1
ATOM 693 O O . SER A 1 89 ? 18.780 -13.493 -12.068 1.00 93.69 89 SER A O 1
ATOM 695 N N . VAL A 1 90 ? 20.961 -13.061 -11.786 1.00 91.75 90 VAL A N 1
ATOM 696 C CA . VAL A 1 90 ? 21.406 -14.463 -11.843 1.00 91.75 90 VAL A CA 1
ATOM 697 C C . VAL A 1 90 ? 21.269 -15.174 -10.495 1.00 91.75 90 VAL A C 1
ATOM 699 O O . VAL A 1 90 ? 21.327 -16.398 -10.439 1.00 91.75 90 VAL A O 1
ATOM 702 N N . LYS A 1 91 ? 21.126 -14.413 -9.401 1.00 95.19 91 LYS A N 1
ATOM 703 C CA . LYS A 1 91 ? 21.050 -14.935 -8.029 1.00 95.19 91 LYS A CA 1
ATOM 704 C C . LYS A 1 91 ? 19.613 -15.199 -7.581 1.00 95.19 91 LYS A C 1
ATOM 706 O O . LYS A 1 91 ? 19.398 -16.092 -6.771 1.00 95.19 91 LYS A O 1
ATOM 711 N N . TYR A 1 92 ? 18.674 -14.399 -8.076 1.00 95.38 92 TYR A N 1
ATOM 712 C CA . TYR A 1 92 ? 17.271 -14.420 -7.683 1.00 95.38 92 TYR A CA 1
ATOM 713 C C . TYR A 1 92 ? 16.414 -14.471 -8.943 1.00 95.38 92 TYR A C 1
ATOM 715 O O . TYR A 1 92 ? 16.236 -13.455 -9.611 1.00 95.38 92 TYR A O 1
ATOM 723 N N . THR A 1 93 ? 15.932 -15.663 -9.286 1.00 96.50 93 THR A N 1
ATOM 724 C CA . THR A 1 93 ? 14.985 -15.840 -10.392 1.00 96.50 93 THR A CA 1
ATOM 725 C C . THR A 1 93 ? 13.580 -15.383 -9.978 1.00 96.50 93 THR A C 1
ATOM 727 O O . THR A 1 93 ? 13.283 -15.358 -8.781 1.00 96.50 93 THR A O 1
ATOM 730 N N . PRO A 1 94 ? 12.681 -15.072 -10.931 1.00 96.19 94 PRO A N 1
ATOM 731 C CA . PRO A 1 94 ? 11.291 -14.739 -10.618 1.00 96.19 94 PRO A CA 1
ATOM 732 C C . PRO A 1 94 ? 10.590 -15.794 -9.750 1.00 96.19 94 PRO A C 1
ATOM 734 O O . PRO A 1 94 ? 9.918 -15.435 -8.788 1.00 96.19 94 PRO A O 1
ATOM 737 N N . ASP A 1 95 ? 10.821 -17.083 -10.017 1.00 95.75 95 ASP A N 1
ATOM 738 C CA . ASP A 1 95 ? 10.257 -18.180 -9.216 1.00 95.75 95 ASP A CA 1
ATOM 739 C C . ASP A 1 95 ? 10.778 -18.166 -7.773 1.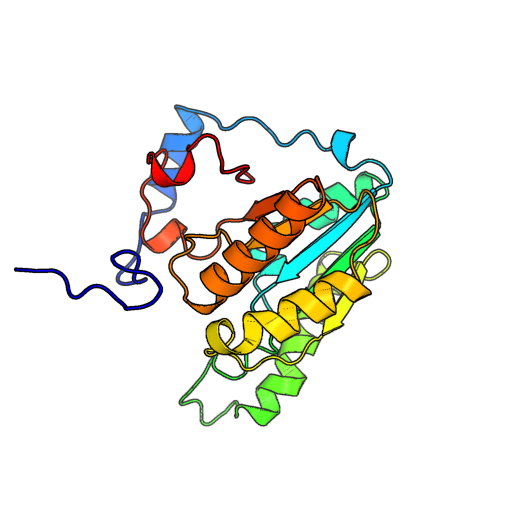00 95.75 95 ASP A C 1
ATOM 741 O O . ASP A 1 95 ? 10.010 -18.342 -6.834 1.00 95.75 95 ASP A O 1
ATOM 745 N N . GLN A 1 96 ? 12.075 -17.905 -7.572 1.00 96.88 96 GLN A N 1
ATOM 746 C CA . GLN A 1 96 ? 12.630 -17.776 -6.223 1.00 96.88 96 GLN A CA 1
ATOM 747 C C . GLN A 1 96 ? 12.062 -16.556 -5.497 1.00 96.88 96 GLN A C 1
ATOM 749 O O . GLN A 1 96 ? 11.760 -16.637 -4.309 1.00 96.88 96 GLN A O 1
ATOM 754 N N . LEU A 1 97 ? 11.913 -15.428 -6.197 1.00 97.81 97 LEU A N 1
ATOM 755 C CA . LEU A 1 97 ? 11.341 -14.203 -5.636 1.00 97.81 97 LEU A CA 1
ATOM 756 C C . LEU A 1 97 ? 9.870 -14.383 -5.250 1.00 97.81 97 LEU A C 1
ATOM 758 O O . LEU A 1 97 ? 9.454 -13.836 -4.231 1.00 97.81 97 LEU A O 1
ATOM 762 N N . ASN A 1 98 ? 9.118 -15.183 -6.012 1.00 97.50 98 ASN A N 1
ATOM 763 C CA . ASN A 1 98 ? 7.717 -15.482 -5.732 1.00 97.50 98 ASN A CA 1
ATOM 764 C C . ASN A 1 98 ? 7.513 -16.104 -4.343 1.00 97.50 98 ASN A C 1
ATOM 766 O O . ASN A 1 98 ? 6.498 -15.835 -3.707 1.00 97.50 98 ASN A O 1
ATOM 770 N N . ASP A 1 99 ? 8.483 -16.884 -3.865 1.00 97.12 99 ASP A N 1
ATOM 771 C CA . ASP A 1 99 ? 8.437 -17.504 -2.540 1.00 97.12 99 ASP A CA 1
ATOM 772 C C . ASP A 1 99 ? 9.188 -16.681 -1.484 1.00 97.12 99 ASP A C 1
ATOM 774 O O . ASP A 1 99 ? 8.735 -16.565 -0.344 1.00 97.12 99 ASP A O 1
ATOM 778 N N . LEU A 1 100 ? 10.333 -16.098 -1.855 1.00 98.19 100 LEU A N 1
ATOM 779 C CA . LEU A 1 100 ? 11.217 -15.377 -0.940 1.00 98.19 100 LEU A CA 1
ATOM 780 C C . LEU A 1 100 ? 10.605 -14.061 -0.457 1.00 98.19 100 LEU A C 1
ATOM 782 O O . LEU A 1 100 ? 10.554 -13.820 0.747 1.00 98.19 100 LEU A O 1
ATOM 786 N N . ARG A 1 101 ? 10.118 -13.211 -1.366 1.00 98.31 101 ARG A N 1
ATOM 787 C CA . ARG A 1 101 ? 9.664 -11.862 -0.998 1.00 98.31 101 ARG A CA 1
ATOM 788 C C . ARG A 1 101 ? 8.433 -11.861 -0.081 1.00 98.31 101 ARG A C 1
ATOM 790 O O . ARG A 1 101 ? 8.406 -11.084 0.871 1.00 98.31 101 ARG A O 1
ATOM 797 N N . PRO A 1 102 ? 7.443 -12.763 -0.244 1.00 98.31 102 PRO A N 1
ATOM 798 C CA . PRO A 1 102 ? 6.397 -12.928 0.766 1.00 98.31 102 PRO A CA 1
ATOM 799 C C . PRO A 1 102 ? 6.929 -13.294 2.158 1.00 98.31 102 PRO A C 1
ATOM 801 O O . PRO A 1 102 ? 6.373 -12.840 3.159 1.00 98.31 102 PRO A O 1
ATOM 804 N N . GLN A 1 103 ? 7.996 -14.097 2.245 1.00 98.38 103 GLN A N 1
ATOM 805 C CA . GLN A 1 103 ? 8.631 -14.432 3.525 1.00 98.38 103 GLN A CA 1
ATOM 806 C C . GLN A 1 103 ? 9.373 -13.232 4.121 1.00 98.38 103 GLN A C 1
ATOM 808 O O . GLN A 1 103 ? 9.362 -13.068 5.340 1.00 98.38 103 GLN A O 1
ATOM 813 N N . GLU A 1 104 ? 9.964 -12.371 3.289 1.00 98.44 104 GLU A N 1
ATOM 814 C CA . GLU A 1 104 ? 10.577 -11.112 3.727 1.00 98.44 104 GLU A CA 1
ATOM 815 C C . GLU A 1 104 ? 9.543 -10.186 4.381 1.00 98.44 104 GLU A C 1
ATOM 817 O O . GLU A 1 104 ? 9.792 -9.706 5.488 1.00 98.44 104 GLU A O 1
ATOM 822 N N . THR A 1 105 ? 8.349 -10.029 3.788 1.00 98.19 105 THR A N 1
ATOM 823 C CA . THR A 1 105 ? 7.226 -9.322 4.434 1.00 98.19 105 THR A CA 1
ATOM 824 C C . THR A 1 105 ? 6.916 -9.929 5.802 1.00 98.19 105 THR A C 1
ATOM 826 O O . THR A 1 105 ? 6.890 -9.216 6.802 1.00 98.19 105 THR A O 1
ATOM 829 N N . LEU A 1 106 ? 6.718 -11.251 5.894 1.00 98.38 106 LEU A N 1
ATOM 830 C CA . LEU A 1 106 ? 6.394 -11.900 7.173 1.00 98.38 106 LEU A CA 1
ATOM 831 C C . LEU A 1 106 ? 7.492 -11.681 8.229 1.00 98.38 106 LEU A C 1
ATOM 833 O O . LEU A 1 106 ? 7.191 -11.398 9.391 1.00 98.38 106 LEU A O 1
ATOM 837 N N . ALA A 1 107 ? 8.764 -11.756 7.833 1.00 98.62 107 ALA A N 1
ATOM 838 C CA . ALA A 1 107 ? 9.894 -11.477 8.713 1.00 98.62 107 ALA A CA 1
ATOM 839 C C . ALA A 1 107 ? 9.925 -10.008 9.171 1.00 98.62 107 ALA A C 1
ATOM 841 O O . ALA A 1 107 ? 10.217 -9.733 10.341 1.00 98.62 107 ALA A O 1
ATOM 842 N N . ALA A 1 108 ? 9.583 -9.065 8.291 1.00 98.31 108 ALA A N 1
ATOM 843 C CA . ALA A 1 108 ? 9.484 -7.650 8.625 1.00 98.31 108 ALA A CA 1
ATOM 844 C C . ALA A 1 108 ? 8.343 -7.38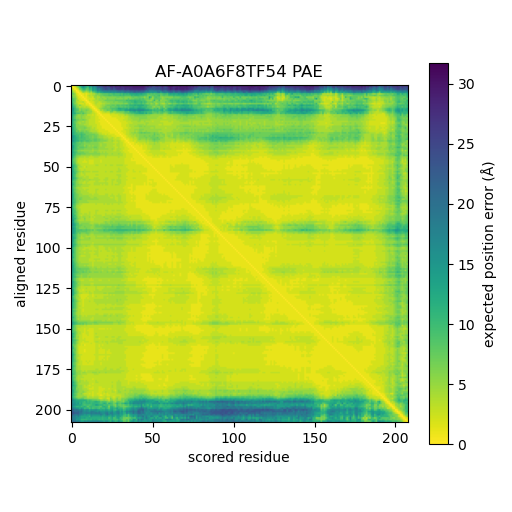1 9.619 1.00 98.31 108 ALA A C 1
ATOM 846 O O . ALA A 1 108 ? 8.568 -6.736 10.642 1.00 98.31 108 ALA A O 1
ATOM 847 N N . LEU A 1 109 ? 7.154 -7.958 9.404 1.00 98.00 109 LEU A N 1
ATOM 848 C CA . LEU A 1 109 ? 6.027 -7.858 10.343 1.00 98.00 109 LEU A CA 1
ATOM 849 C C . LEU A 1 109 ? 6.370 -8.435 11.722 1.00 98.00 109 LEU A C 1
ATOM 851 O O . LEU A 1 109 ? 5.932 -7.904 12.746 1.00 98.00 109 LEU A O 1
ATOM 855 N N . ASN A 1 110 ? 7.160 -9.511 11.765 1.00 98.25 110 ASN A N 1
ATOM 856 C CA . ASN A 1 110 ? 7.631 -10.093 13.022 1.00 98.25 110 ASN A CA 1
ATOM 857 C C . ASN A 1 110 ? 8.634 -9.170 13.717 1.00 98.25 110 ASN A C 1
ATOM 859 O O . ASN A 1 110 ? 8.534 -8.936 14.918 1.00 98.25 110 ASN A O 1
ATOM 863 N N . THR A 1 111 ? 9.558 -8.590 12.952 1.00 98.31 111 THR A N 1
ATOM 864 C CA . THR A 1 111 ? 10.546 -7.626 13.458 1.00 98.31 111 THR A CA 1
ATOM 865 C C . THR A 1 111 ? 9.876 -6.373 14.025 1.00 98.31 111 THR A C 1
ATOM 867 O O . THR A 1 111 ? 10.303 -5.857 15.054 1.00 98.31 111 THR A O 1
ATOM 870 N N . LEU A 1 112 ? 8.785 -5.918 13.405 1.00 97.50 112 LEU A N 1
ATOM 871 C CA .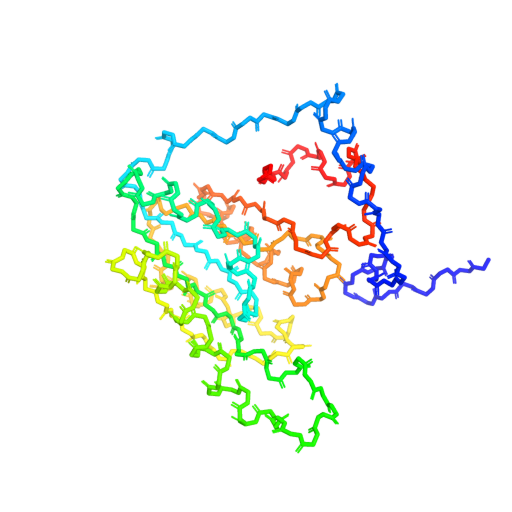 LEU A 1 112 ? 7.971 -4.801 13.887 1.00 97.50 112 LEU A CA 1
ATOM 872 C C . LEU A 1 112 ? 7.119 -5.144 15.121 1.00 97.50 112 LEU A C 1
ATOM 874 O O . LEU A 1 112 ? 6.532 -4.233 15.705 1.00 97.50 112 LEU A O 1
ATOM 878 N N . GLY A 1 113 ? 7.035 -6.419 15.518 1.00 97.75 113 GLY A N 1
ATOM 879 C CA . GLY A 1 113 ? 6.232 -6.877 16.655 1.00 97.75 113 GLY A CA 1
ATOM 880 C C . GLY A 1 113 ? 4.724 -6.936 16.389 1.00 97.75 113 GLY A C 1
ATOM 881 O O . GLY A 1 113 ? 3.94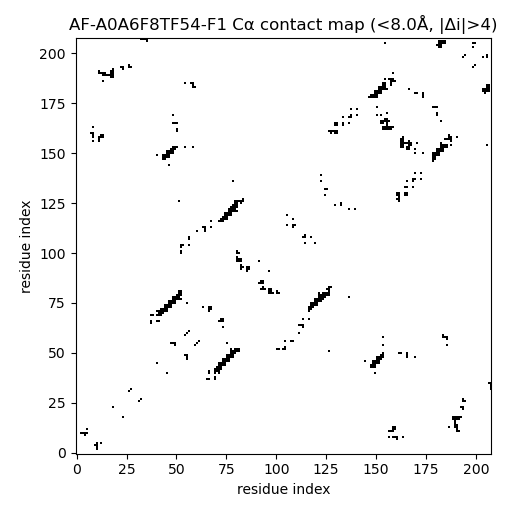6 -7.023 17.336 1.00 97.75 113 GLY A O 1
ATOM 882 N N . ILE A 1 114 ? 4.294 -6.899 15.122 1.00 97.06 114 ILE A N 1
ATOM 883 C CA . ILE A 1 114 ? 2.872 -6.791 14.744 1.00 97.06 114 ILE A CA 1
ATOM 884 C C . ILE A 1 114 ? 2.286 -8.072 14.138 1.00 97.06 114 ILE A C 1
ATOM 886 O O . ILE A 1 114 ? 1.097 -8.114 13.830 1.00 97.06 114 ILE A O 1
ATOM 890 N N . SER A 1 115 ? 3.076 -9.142 13.987 1.00 96.88 115 SER A N 1
ATOM 891 C CA . SER A 1 115 ? 2.604 -10.408 13.392 1.00 96.88 115 SER A CA 1
ATOM 892 C C . SER A 1 115 ? 1.390 -11.016 14.094 1.00 96.88 115 SER A C 1
ATOM 894 O O . SER A 1 115 ? 0.556 -11.622 13.442 1.00 96.88 115 SER A O 1
ATOM 896 N N . ALA A 1 116 ? 1.256 -10.846 15.412 1.00 96.44 116 ALA A N 1
ATOM 897 C CA . ALA A 1 116 ? 0.107 -11.368 16.158 1.00 96.44 116 ALA A CA 1
ATOM 898 C C . ALA A 1 116 ? -1.195 -10.571 15.932 1.00 96.44 116 ALA A C 1
ATOM 900 O O . ALA A 1 116 ? -2.264 -11.021 16.334 1.00 96.44 116 ALA A O 1
ATOM 901 N N . PHE A 1 117 ? -1.100 -9.391 15.313 1.00 97.19 117 PHE A N 1
ATOM 902 C CA . PHE A 1 117 ? -2.203 -8.451 15.089 1.00 97.19 117 PHE A CA 1
ATOM 903 C C . PHE A 1 117 ? -2.468 -8.203 13.600 1.00 97.19 117 PHE A C 1
ATOM 905 O O . PHE A 1 117 ? -3.287 -7.351 13.246 1.00 97.19 117 PHE A O 1
ATOM 912 N N . SER A 1 118 ? -1.741 -8.914 12.736 1.00 97.69 118 SER A N 1
ATOM 913 C CA . SER A 1 118 ? -1.830 -8.776 11.292 1.00 97.69 118 SER A CA 1
ATOM 914 C C . SER A 1 118 ? -1.984 -10.126 10.608 1.00 97.69 118 SER A C 1
ATOM 916 O O . SER A 1 118 ? -1.399 -11.124 11.024 1.00 97.69 118 SER A O 1
ATOM 918 N N . GLU A 1 119 ? -2.748 -10.142 9.522 1.00 97.81 119 GLU A N 1
ATOM 919 C CA . GLU A 1 119 ? -2.795 -11.258 8.583 1.00 97.81 119 GLU A CA 1
ATOM 920 C C . GLU A 1 119 ? -2.368 -10.789 7.192 1.00 97.81 119 GLU A C 1
ATOM 922 O O . GLU A 1 119 ? -2.666 -9.665 6.789 1.00 97.81 119 GLU A O 1
ATOM 927 N N . ARG A 1 120 ? -1.671 -11.650 6.445 1.00 98.06 120 ARG A N 1
ATOM 928 C CA . ARG A 1 120 ? -1.300 -11.388 5.051 1.00 98.06 120 ARG A CA 1
ATOM 929 C C . ARG A 1 120 ? -2.116 -12.281 4.128 1.00 98.06 120 ARG A C 1
ATOM 931 O O . ARG A 1 120 ? -2.036 -13.504 4.223 1.00 98.06 120 ARG A O 1
ATOM 938 N N . ILE A 1 121 ? -2.815 -11.671 3.178 1.00 98.56 121 ILE A N 1
ATOM 939 C CA . ILE A 1 121 ? -3.561 -12.350 2.117 1.00 98.56 121 ILE A CA 1
ATOM 940 C C . ILE A 1 121 ? -2.887 -12.013 0.785 1.00 98.56 121 ILE A C 1
ATOM 942 O O . ILE A 1 121 ? -2.842 -10.853 0.390 1.00 98.56 121 ILE A O 1
ATOM 946 N N . GLY A 1 122 ? -2.329 -13.018 0.105 1.00 98.25 122 GLY A N 1
ATOM 947 C CA . GLY A 1 122 ? -1.679 -12.843 -1.198 1.00 98.25 122 GLY A CA 1
ATOM 948 C C . GLY A 1 122 ? -2.632 -13.109 -2.363 1.00 98.25 122 GLY A C 1
ATOM 949 O O . GLY A 1 122 ? -3.281 -14.154 -2.387 1.00 98.25 122 GLY A O 1
ATOM 950 N N . LEU A 1 123 ? -2.686 -12.197 -3.338 1.00 98.38 123 LEU A N 1
ATOM 951 C CA . LEU A 1 123 ? -3.488 -12.350 -4.562 1.00 98.38 123 LEU A CA 1
ATOM 952 C C . LEU A 1 123 ? -2.722 -12.985 -5.722 1.00 98.38 123 LEU A C 1
ATOM 954 O O . LEU A 1 123 ? -3.343 -13.548 -6.622 1.00 98.38 123 LEU A O 1
ATOM 958 N N . ASN A 1 124 ? -1.388 -12.922 -5.688 1.00 96.62 124 ASN A N 1
ATOM 959 C CA . ASN A 1 124 ? -0.506 -13.439 -6.736 1.00 96.62 124 ASN A CA 1
ATOM 960 C C . ASN A 1 124 ? -0.830 -12.863 -8.132 1.00 96.62 124 ASN A C 1
ATOM 962 O O . ASN A 1 124 ? -0.761 -13.579 -9.133 1.00 96.62 124 ASN A O 1
ATOM 966 N N . LEU A 1 125 ? -1.207 -11.580 -8.210 1.00 98.56 125 LEU A N 1
ATOM 967 C CA . LEU A 1 125 ? -1.293 -10.883 -9.494 1.00 98.56 125 LEU A CA 1
ATOM 968 C C . LEU A 1 125 ? 0.115 -10.659 -10.058 1.00 98.56 125 LEU A C 1
ATOM 970 O O . LEU A 1 125 ? 1.110 -10.679 -9.328 1.00 98.56 125 LEU A O 1
ATOM 974 N N . MET A 1 126 ? 0.199 -10.477 -11.373 1.00 97.88 126 MET A N 1
ATOM 975 C CA . MET A 1 126 ? 1.468 -10.408 -12.080 1.00 97.88 126 MET A CA 1
ATOM 976 C C . MET A 1 126 ? 2.144 -9.057 -11.843 1.00 97.88 126 MET A C 1
ATOM 978 O O . MET A 1 126 ? 1.627 -8.009 -12.233 1.00 97.88 126 MET A O 1
ATOM 982 N N . ASP A 1 127 ? 3.315 -9.108 -11.214 1.00 97.62 127 ASP A N 1
ATOM 983 C CA . ASP A 1 127 ? 4.175 -7.946 -11.000 1.00 97.62 127 ASP A CA 1
ATOM 984 C C . ASP A 1 127 ? 4.556 -7.295 -12.346 1.00 97.62 127 ASP A C 1
ATOM 986 O O . ASP A 1 127 ? 4.929 -7.979 -13.305 1.00 97.62 127 ASP A O 1
ATOM 990 N N . GLY A 1 128 ? 4.409 -5.975 -12.433 1.00 96.25 128 GLY A N 1
ATOM 991 C CA . GLY A 1 128 ? 4.585 -5.148 -13.624 1.00 96.25 128 GLY A CA 1
ATOM 992 C C . GLY A 1 128 ? 3.352 -5.068 -14.529 1.00 96.25 128 GLY A C 1
ATOM 993 O O . GLY A 1 128 ? 3.379 -4.363 -15.543 1.00 96.25 128 GLY A O 1
ATOM 994 N N . GLN A 1 129 ? 2.282 -5.807 -14.221 1.00 97.00 129 GLN A N 1
ATOM 995 C CA . GLN A 1 129 ? 1.095 -5.928 -15.072 1.00 97.00 129 GLN A CA 1
ATOM 996 C C . GLN A 1 129 ? -0.226 -5.781 -14.305 1.00 97.00 129 GLN A C 1
ATOM 998 O O . GLN A 1 129 ? -1.280 -6.152 -14.825 1.00 97.00 129 GLN A O 1
ATOM 1003 N N . ILE A 1 130 ? -0.223 -5.181 -13.109 1.00 98.12 130 ILE A N 1
ATOM 1004 C CA . ILE A 1 130 ? -1.439 -5.070 -12.282 1.00 98.12 130 ILE A CA 1
ATOM 1005 C C . ILE A 1 130 ? -2.534 -4.259 -12.996 1.00 98.12 130 ILE A C 1
ATOM 1007 O O . ILE A 1 130 ? -3.720 -4.557 -12.857 1.00 98.12 130 ILE A O 1
ATOM 1011 N N . HIS A 1 131 ? -2.158 -3.297 -13.843 1.00 97.38 131 HIS A N 1
ATOM 1012 C CA . HIS A 1 131 ? -3.095 -2.536 -14.680 1.00 97.38 131 HIS A CA 1
ATOM 1013 C C . HIS A 1 131 ? -3.939 -3.400 -15.641 1.00 97.38 131 HIS A C 1
ATOM 1015 O O . HIS A 1 131 ? -5.003 -2.958 -16.068 1.00 97.38 131 HIS A O 1
ATOM 1021 N N . LEU A 1 132 ? -3.497 -4.621 -15.971 1.00 98.06 132 LEU A N 1
ATOM 1022 C CA . LEU A 1 132 ? -4.247 -5.589 -16.784 1.00 98.06 132 LEU A CA 1
ATOM 1023 C C . LEU A 1 132 ? -5.140 -6.511 -15.940 1.00 98.06 132 LEU A C 1
ATOM 1025 O O . LEU A 1 132 ? -5.868 -7.333 -16.495 1.00 98.06 132 LEU A O 1
ATOM 1029 N N . GLN A 1 133 ? -5.060 -6.413 -14.610 1.00 98.31 133 GLN A N 1
ATOM 1030 C CA . GLN A 1 133 ? -5.703 -7.324 -13.662 1.00 98.31 133 GLN A CA 1
ATOM 1031 C C . GLN A 1 133 ? -6.542 -6.593 -12.598 1.00 98.31 133 GLN A C 1
ATOM 1033 O O . GLN A 1 133 ? -6.775 -7.109 -11.501 1.00 98.31 133 GLN A O 1
ATOM 1038 N N . THR A 1 134 ? -7.001 -5.378 -12.905 1.00 98.25 134 THR A N 1
ATOM 1039 C CA . THR A 1 134 ? -7.784 -4.543 -11.980 1.00 98.25 134 THR A CA 1
ATOM 1040 C C . THR A 1 134 ? -9.150 -5.147 -11.648 1.00 98.25 134 THR A C 1
ATOM 1042 O O . THR A 1 134 ? -9.618 -4.998 -10.520 1.00 98.25 134 THR A O 1
ATOM 1045 N N . ASP A 1 135 ? -9.761 -5.897 -12.569 1.00 98.50 135 ASP A N 1
ATOM 1046 C CA . ASP A 1 135 ? -11.012 -6.623 -12.315 1.00 98.50 135 ASP A CA 1
ATOM 1047 C C . ASP A 1 135 ? -10.819 -7.729 -11.266 1.00 98.50 135 ASP A C 1
ATOM 1049 O O . ASP A 1 135 ? -11.627 -7.861 -10.345 1.00 98.50 135 ASP A O 1
ATOM 1053 N N . GLN A 1 136 ? -9.715 -8.482 -11.346 1.00 98.75 136 GLN A N 1
ATOM 1054 C CA . GLN A 1 136 ? -9.358 -9.492 -10.345 1.00 98.75 136 GLN A CA 1
ATOM 1055 C C . GLN A 1 136 ? -9.085 -8.848 -8.982 1.00 98.75 136 GLN A C 1
ATOM 1057 O O . GLN A 1 136 ? -9.547 -9.361 -7.961 1.00 98.75 136 GLN A O 1
ATOM 1062 N N . LEU A 1 137 ? -8.387 -7.706 -8.955 1.00 98.81 137 LEU A N 1
ATOM 1063 C CA . LEU A 1 137 ? -8.174 -6.941 -7.725 1.00 98.81 137 LEU A CA 1
ATOM 1064 C C . LEU A 1 137 ? -9.510 -6.483 -7.114 1.00 98.81 137 LEU A C 1
ATOM 1066 O O . LEU A 1 137 ? -9.740 -6.675 -5.923 1.00 98.81 137 LEU A O 1
ATOM 1070 N N . ASN A 1 138 ? -10.425 -5.941 -7.919 1.00 98.69 138 ASN A N 1
ATOM 1071 C CA . ASN A 1 138 ? -11.748 -5.501 -7.466 1.00 98.69 138 ASN A CA 1
ATOM 1072 C C . ASN A 1 138 ? -12.609 -6.667 -6.939 1.00 98.69 138 ASN A C 1
ATOM 1074 O O . ASN A 1 138 ? -13.291 -6.550 -5.914 1.00 98.69 138 ASN A O 1
ATOM 1078 N N . GLN A 1 139 ? -12.541 -7.829 -7.594 1.00 98.69 139 GLN A N 1
ATOM 1079 C CA . GLN A 1 139 ? -13.203 -9.041 -7.118 1.00 98.69 139 GLN A CA 1
ATOM 1080 C C . GLN A 1 139 ? -12.652 -9.486 -5.757 1.00 98.69 139 GLN A C 1
ATOM 1082 O O . GLN A 1 139 ? -13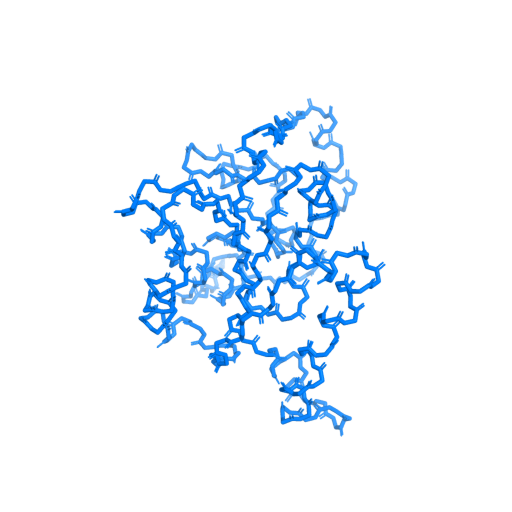.436 -9.791 -4.859 1.00 98.69 139 GLN A O 1
ATOM 1087 N N . ALA A 1 140 ? -11.329 -9.479 -5.582 1.00 98.69 140 ALA A N 1
ATOM 1088 C CA . ALA A 1 140 ? -10.701 -9.814 -4.308 1.00 98.69 140 ALA A CA 1
ATOM 1089 C C . ALA A 1 140 ? -11.081 -8.822 -3.197 1.00 98.69 140 ALA A C 1
ATOM 1091 O O . ALA A 1 140 ? -11.477 -9.240 -2.109 1.00 98.69 140 ALA A O 1
ATOM 1092 N N . LEU A 1 141 ? -11.056 -7.514 -3.484 1.00 98.81 141 LEU A N 1
ATOM 1093 C CA . LEU A 1 141 ? -11.526 -6.480 -2.554 1.00 98.81 141 LEU A CA 1
ATOM 1094 C C . LEU A 1 141 ? -12.976 -6.738 -2.127 1.00 98.81 141 LEU A C 1
ATOM 1096 O O . LEU A 1 141 ? -13.285 -6.680 -0.942 1.00 98.81 141 LEU A O 1
ATOM 1100 N N . SER A 1 142 ? -13.850 -7.112 -3.065 1.00 98.62 142 SER A N 1
ATOM 1101 C CA . SER A 1 142 ? -15.255 -7.435 -2.774 1.00 98.62 142 SER A CA 1
ATOM 1102 C C . SER A 1 142 ? -15.438 -8.657 -1.864 1.00 98.62 142 SER A C 1
ATOM 1104 O O . SER A 1 142 ? -16.480 -8.777 -1.224 1.00 98.62 142 SER A O 1
ATOM 1106 N N . GLN A 1 143 ? -14.467 -9.572 -1.822 1.00 98.38 143 GLN A N 1
ATOM 1107 C CA . GLN A 1 143 ? -14.501 -10.766 -0.971 1.00 98.38 143 GLN A CA 1
ATOM 1108 C C . GLN A 1 143 ? -13.902 -10.520 0.418 1.00 98.38 143 GLN A C 1
ATOM 1110 O O . GLN A 1 143 ? -14.325 -11.150 1.385 1.00 98.38 143 GLN A O 1
ATOM 1115 N N . ILE A 1 144 ? -12.906 -9.638 0.507 1.00 98.31 144 ILE A N 1
ATOM 1116 C CA . ILE A 1 144 ? -12.091 -9.443 1.712 1.00 98.31 144 ILE A CA 1
ATOM 1117 C C . ILE A 1 144 ? -12.601 -8.269 2.549 1.00 98.31 144 ILE A C 1
ATOM 1119 O O . ILE A 1 144 ? -12.687 -8.379 3.776 1.00 98.31 144 ILE A O 1
ATOM 1123 N N . VAL A 1 145 ? -12.937 -7.151 1.899 1.00 98.62 145 VAL A N 1
ATOM 1124 C CA . VAL A 1 145 ? -13.301 -5.900 2.570 1.00 98.62 145 VAL A CA 1
ATOM 1125 C C . VAL A 1 145 ? -14.703 -5.999 3.172 1.00 98.62 145 VAL A C 1
ATOM 1127 O O . VAL A 1 145 ? -15.654 -6.433 2.523 1.00 98.62 145 VAL A O 1
ATOM 1130 N N . GLN A 1 146 ? -14.827 -5.572 4.425 1.00 98.12 146 GLN A N 1
ATOM 1131 C CA . GLN A 1 146 ? -16.062 -5.544 5.204 1.00 98.12 146 GLN A CA 1
ATOM 1132 C C . GLN A 1 146 ? -16.595 -4.113 5.354 1.00 98.12 146 GLN A C 1
ATOM 1134 O O . GLN A 1 146 ? -15.858 -3.143 5.152 1.00 98.12 146 GLN A O 1
ATOM 1139 N N . PRO A 1 147 ? -17.882 -3.954 5.721 1.00 96.50 147 PRO A N 1
ATOM 1140 C CA . PRO A 1 147 ? -18.400 -2.660 6.145 1.00 96.50 147 PRO A CA 1
ATOM 1141 C C . PRO A 1 147 ? -17.547 -2.066 7.271 1.00 96.50 147 PRO A C 1
ATOM 1143 O O . PRO A 1 147 ? -17.135 -2.784 8.177 1.00 96.50 147 PRO A O 1
ATOM 1146 N N . GLU A 1 148 ? -17.328 -0.752 7.224 1.00 95.88 148 GLU A N 1
ATOM 1147 C CA . GLU A 1 148 ? -16.524 0.016 8.190 1.00 95.88 148 GLU A CA 1
ATOM 1148 C C . GLU A 1 148 ? -15.009 -0.249 8.199 1.00 95.88 148 GLU A C 1
ATOM 1150 O O . GLU A 1 148 ? -14.308 0.366 9.010 1.00 95.88 148 GLU A O 1
ATOM 1155 N N . ASP A 1 149 ? -14.492 -1.100 7.308 1.00 98.50 149 ASP A N 1
ATOM 1156 C CA . ASP A 1 149 ? -13.048 -1.194 7.094 1.00 98.50 149 ASP A CA 1
ATOM 1157 C C . ASP A 1 149 ? -12.476 0.165 6.681 1.00 98.50 149 ASP A C 1
ATOM 1159 O O . ASP A 1 149 ? -13.079 0.921 5.911 1.00 98.50 149 ASP A O 1
ATOM 1163 N N . ILE A 1 150 ? -11.266 0.444 7.158 1.00 98.56 150 ILE A N 1
ATOM 1164 C CA . ILE A 1 150 ? -10.466 1.566 6.674 1.00 98.56 150 ILE A CA 1
ATOM 1165 C C . ILE A 1 150 ? -9.445 1.018 5.684 1.00 98.56 150 ILE A C 1
ATOM 1167 O O . ILE A 1 150 ? -8.670 0.124 6.023 1.00 98.56 150 ILE A O 1
ATOM 1171 N N . LEU A 1 151 ? -9.444 1.550 4.464 1.00 98.69 151 LEU A N 1
ATOM 1172 C CA . LEU A 1 151 ? -8.521 1.146 3.411 1.00 98.69 151 LEU A CA 1
ATOM 1173 C C . LEU A 1 151 ? -7.315 2.080 3.378 1.00 98.69 151 LEU A C 1
ATOM 1175 O O . LEU A 1 151 ? -7.455 3.301 3.470 1.00 98.69 151 LEU A O 1
ATOM 1179 N N . ILE A 1 152 ? -6.135 1.497 3.214 1.00 98.56 152 ILE A N 1
ATOM 1180 C CA . ILE A 1 152 ? -4.891 2.218 2.964 1.00 98.56 152 ILE A CA 1
ATOM 1181 C C . ILE A 1 152 ? -4.247 1.597 1.730 1.00 98.56 152 ILE A C 1
ATOM 1183 O O . ILE A 1 152 ? -4.095 0.380 1.667 1.00 98.56 152 ILE A O 1
ATOM 1187 N N . CYS A 1 153 ? -3.882 2.400 0.739 1.00 98.44 153 CYS A N 1
ATOM 1188 C CA . CYS A 1 153 ? -3.226 1.907 -0.471 1.00 98.44 153 CYS A CA 1
ATOM 1189 C C . CYS A 1 153 ? -2.183 2.893 -0.992 1.00 98.44 153 CYS A C 1
ATOM 1191 O O . CYS A 1 153 ? -2.103 4.038 -0.539 1.00 98.44 153 CYS A O 1
ATOM 1193 N N . SER A 1 154 ? -1.398 2.450 -1.972 1.00 97.38 154 SER A N 1
ATOM 1194 C CA . SER A 1 154 ? -0.505 3.324 -2.723 1.00 97.38 154 SER A CA 1
ATOM 1195 C C . SER A 1 154 ? -1.261 4.510 -3.317 1.00 97.38 154 SER A C 1
ATOM 1197 O O . SER A 1 154 ? -2.443 4.431 -3.674 1.00 97.38 154 SER A O 1
ATOM 1199 N N . TYR A 1 155 ? -0.566 5.631 -3.430 1.00 95.19 155 TYR A N 1
ATOM 1200 C CA . TYR A 1 155 ? -1.126 6.837 -4.000 1.00 95.19 155 TYR A CA 1
ATOM 1201 C C . TYR A 1 155 ? -1.566 6.638 -5.461 1.00 95.19 155 TYR A C 1
ATOM 1203 O O . TYR A 1 155 ? -0.848 6.096 -6.297 1.00 95.19 155 TYR A O 1
ATOM 1211 N N . ALA A 1 156 ? -2.769 7.106 -5.801 1.00 94.12 156 ALA A N 1
ATOM 1212 C CA . ALA A 1 156 ? -3.330 6.934 -7.141 1.00 94.12 156 ALA A CA 1
ATOM 1213 C C . ALA A 1 156 ? -2.505 7.603 -8.260 1.00 94.12 156 ALA A C 1
ATOM 1215 O O . ALA A 1 156 ? -2.701 7.266 -9.426 1.00 94.12 156 ALA A O 1
ATOM 1216 N N . LEU A 1 157 ? -1.596 8.526 -7.922 1.00 93.31 157 LEU A N 1
ATOM 1217 C CA . LEU A 1 157 ? -0.660 9.159 -8.855 1.00 93.31 157 LEU A CA 1
ATOM 1218 C C . LEU A 1 157 ? 0.810 8.893 -8.480 1.00 93.31 157 LEU A C 1
ATOM 1220 O O . LEU A 1 157 ? 1.662 9.705 -8.800 1.00 93.31 157 LEU A O 1
ATOM 1224 N N . ASP A 1 158 ? 1.125 7.788 -7.796 1.00 92.50 158 ASP A N 1
ATOM 1225 C CA . ASP A 1 158 ? 2.452 7.523 -7.209 1.00 92.50 158 ASP A CA 1
ATOM 1226 C C . ASP A 1 158 ? 3.624 7.480 -8.209 1.00 92.50 158 ASP A C 1
ATOM 1228 O O . ASP A 1 158 ? 4.773 7.606 -7.799 1.00 92.50 158 ASP A O 1
ATOM 1232 N N . GLY A 1 159 ? 3.373 7.355 -9.516 1.00 91.75 159 GLY A N 1
ATOM 1233 C CA . GLY A 1 159 ? 4.408 7.353 -10.560 1.00 91.75 159 GLY A CA 1
ATOM 1234 C C . GLY A 1 159 ? 4.933 5.965 -10.944 1.00 91.75 159 GLY A C 1
ATOM 1235 O O . GLY A 1 159 ? 5.521 5.810 -12.015 1.00 91.75 159 GLY A O 1
ATOM 1236 N N . HIS A 1 160 ? 4.653 4.926 -10.148 1.00 94.62 160 HIS A N 1
ATOM 1237 C CA . HIS A 1 160 ? 4.842 3.530 -10.556 1.00 94.62 160 HIS A CA 1
ATOM 1238 C C . HIS A 1 160 ? 3.536 2.962 -11.152 1.00 94.62 160 HIS A C 1
ATOM 1240 O O . HIS A 1 160 ? 2.491 3.056 -10.502 1.00 94.62 160 HIS A O 1
ATOM 1246 N N . PRO A 1 161 ? 3.542 2.338 -12.350 1.00 95.75 161 PRO A N 1
ATOM 1247 C CA . PRO A 1 161 ? 2.317 1.873 -13.009 1.00 95.75 161 PRO A CA 1
ATOM 1248 C C . PRO A 1 161 ? 1.439 0.943 -12.165 1.00 95.75 161 PRO A C 1
ATOM 1250 O O . PRO A 1 161 ? 0.223 1.126 -12.116 1.00 95.75 161 PRO A O 1
ATOM 1253 N N . ASP A 1 162 ? 2.043 -0.020 -11.469 1.00 97.94 162 ASP A N 1
ATOM 1254 C CA . ASP A 1 162 ? 1.298 -0.917 -10.579 1.00 97.94 162 ASP A CA 1
ATOM 1255 C C . ASP A 1 162 ? 0.740 -0.195 -9.348 1.00 97.94 162 ASP A C 1
ATOM 1257 O O . ASP A 1 162 ? -0.391 -0.463 -8.948 1.00 97.94 162 ASP A O 1
ATOM 1261 N N . HIS A 1 163 ? 1.479 0.768 -8.786 1.00 97.69 163 HIS A N 1
ATOM 1262 C CA . HIS A 1 163 ? 1.014 1.549 -7.640 1.00 97.69 163 HIS A CA 1
ATOM 1263 C C . HIS A 1 163 ? -0.183 2.409 -8.023 1.00 97.69 163 HIS A C 1
ATOM 1265 O O . HIS A 1 163 ? -1.168 2.455 -7.288 1.00 97.69 163 HIS A O 1
ATOM 1271 N N . GLU A 1 164 ? -0.134 3.058 -9.189 1.00 96.69 164 GLU A N 1
ATOM 1272 C CA . GLU A 1 164 ? -1.273 3.820 -9.691 1.00 96.69 164 GLU A CA 1
ATOM 1273 C C . GLU A 1 164 ? -2.462 2.902 -10.011 1.00 96.69 164 GLU A C 1
ATOM 1275 O O . GLU A 1 164 ? -3.601 3.276 -9.742 1.00 96.69 164 GLU A O 1
ATOM 1280 N N . ALA A 1 165 ? -2.231 1.698 -10.550 1.00 98.25 165 ALA A N 1
ATOM 1281 C CA . ALA A 1 165 ? -3.299 0.733 -10.814 1.00 98.25 165 ALA A CA 1
ATOM 1282 C C . ALA A 1 165 ? -3.998 0.279 -9.522 1.00 98.25 165 ALA A C 1
ATOM 1284 O O . ALA A 1 165 ? -5.232 0.290 -9.459 1.00 98.25 165 ALA A O 1
ATOM 1285 N N . VAL A 1 166 ? -3.232 -0.063 -8.482 1.00 98.69 166 VAL A N 1
ATOM 1286 C CA . VAL A 1 166 ? -3.766 -0.409 -7.157 1.00 98.69 166 VAL A CA 1
ATOM 1287 C C . VAL A 1 166 ? -4.481 0.788 -6.538 1.00 98.69 166 VAL A C 1
ATOM 1289 O O . VAL A 1 166 ? -5.656 0.672 -6.197 1.00 98.69 166 VAL A O 1
ATOM 1292 N N . GLY A 1 167 ? -3.824 1.947 -6.467 1.00 98.00 167 GLY A N 1
ATOM 1293 C CA . GLY A 1 167 ? -4.369 3.156 -5.852 1.00 98.00 167 GLY A CA 1
ATOM 1294 C C . GLY A 1 167 ? -5.685 3.598 -6.488 1.00 98.00 167 GLY A C 1
ATOM 1295 O O . GLY A 1 167 ? -6.680 3.787 -5.792 1.00 98.00 167 GLY A O 1
ATOM 1296 N N . LYS A 1 168 ? -5.745 3.664 -7.826 1.00 97.75 168 LYS A N 1
ATOM 1297 C CA . LYS A 1 168 ? -6.977 4.009 -8.560 1.00 97.75 168 LYS A CA 1
ATOM 1298 C C . LYS A 1 168 ? -8.090 2.983 -8.327 1.00 97.75 168 LYS A 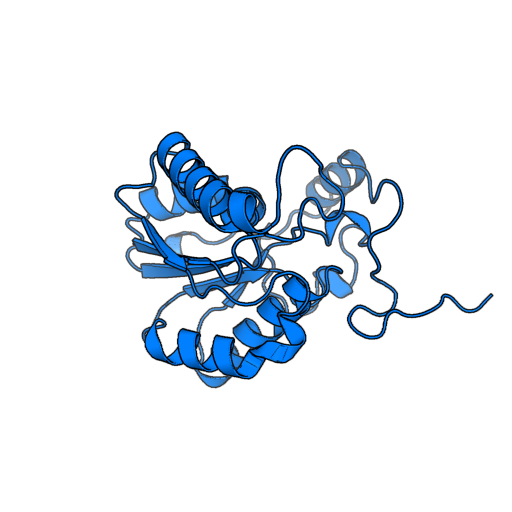C 1
ATOM 1300 O O . LYS A 1 168 ? -9.243 3.370 -8.147 1.00 97.75 168 LYS A O 1
ATOM 1305 N N . THR A 1 169 ? -7.761 1.689 -8.316 1.00 98.69 169 THR A N 1
ATOM 1306 C CA . THR A 1 169 ? -8.753 0.616 -8.124 1.00 98.69 169 THR A CA 1
ATOM 1307 C C . THR A 1 169 ? -9.331 0.635 -6.710 1.00 98.69 169 THR A C 1
ATOM 1309 O O . THR A 1 169 ? -10.549 0.585 -6.546 1.00 98.69 169 THR A O 1
ATOM 1312 N N . VAL A 1 170 ? -8.478 0.748 -5.687 1.00 98.69 170 VAL A N 1
ATOM 1313 C CA . VAL A 1 170 ? -8.893 0.779 -4.277 1.00 98.69 170 VAL A CA 1
ATOM 1314 C C . VAL A 1 170 ? -9.673 2.056 -3.967 1.00 98.69 170 VAL A C 1
ATOM 1316 O O . VAL A 1 170 ? -10.724 1.978 -3.331 1.00 98.69 170 VAL A O 1
ATOM 1319 N N . GLN A 1 171 ? -9.231 3.210 -4.479 1.00 98.06 171 GLN A N 1
ATOM 1320 C CA . GLN A 1 171 ? -9.960 4.468 -4.331 1.00 98.06 171 GLN A CA 1
ATOM 1321 C C . GLN A 1 171 ? -11.375 4.364 -4.916 1.00 98.06 171 GLN A C 1
ATOM 1323 O O . GLN A 1 171 ? -12.349 4.650 -4.221 1.00 98.06 171 GLN A O 1
ATOM 1328 N N . ALA A 1 172 ? -11.509 3.906 -6.165 1.00 98.19 172 ALA A N 1
ATOM 1329 C CA . ALA A 1 172 ? -12.817 3.750 -6.802 1.00 98.19 172 ALA A CA 1
ATOM 1330 C C . ALA A 1 172 ? -13.708 2.739 -6.055 1.00 98.19 172 ALA A C 1
ATOM 1332 O O . ALA A 1 172 ? -14.913 2.955 -5.905 1.00 98.19 172 ALA A O 1
ATOM 1333 N N . PHE A 1 173 ? -13.121 1.648 -5.548 1.00 98.56 173 PHE A N 1
ATOM 1334 C CA . PHE A 1 173 ? -13.826 0.658 -4.734 1.00 98.56 173 PHE A CA 1
ATOM 1335 C C . PHE A 1 173 ? -14.386 1.263 -3.440 1.00 98.56 173 PHE A C 1
ATOM 1337 O O . PHE A 1 173 ? -15.539 0.986 -3.089 1.00 98.56 173 PHE A O 1
ATOM 1344 N N . ALA A 1 174 ? -13.581 2.076 -2.750 1.00 98.19 174 ALA A N 1
ATOM 1345 C CA . ALA A 1 174 ? -13.948 2.740 -1.506 1.00 98.19 174 ALA A CA 1
ATOM 1346 C C . ALA A 1 174 ? -15.030 3.801 -1.721 1.00 98.19 174 ALA A C 1
ATOM 1348 O O . ALA A 1 174 ? -16.022 3.813 -0.995 1.00 98.19 174 ALA A O 1
ATOM 1349 N N . GLU A 1 175 ? -14.877 4.643 -2.750 1.00 97.25 175 GLU A N 1
ATOM 1350 C CA . GLU A 1 175 ? -15.850 5.679 -3.119 1.00 97.25 175 GLU A CA 1
ATOM 1351 C C . GLU A 1 175 ? -17.224 5.070 -3.424 1.00 97.25 175 GLU A C 1
ATOM 1353 O O . GLU A 1 175 ? -18.246 5.570 -2.957 1.00 97.25 175 GLU A O 1
ATOM 1358 N N . ALA A 1 176 ? -17.261 3.939 -4.135 1.00 97.94 176 ALA A N 1
ATOM 1359 C CA . ALA A 1 176 ? -18.504 3.231 -4.442 1.00 97.94 176 ALA A CA 1
ATOM 1360 C C . ALA A 1 176 ? -19.213 2.638 -3.205 1.00 97.94 176 ALA A C 1
ATOM 1362 O O . ALA A 1 176 ? -20.371 2.231 -3.307 1.00 97.94 176 ALA A O 1
ATOM 1363 N N . ARG A 1 177 ? -18.528 2.549 -2.057 1.00 97.81 177 ARG A N 1
ATOM 1364 C CA . ARG A 1 177 ? -19.017 1.919 -0.817 1.00 97.81 177 ARG A CA 1
ATOM 1365 C C . ARG A 1 177 ? -19.019 2.853 0.393 1.00 97.81 177 ARG A C 1
ATOM 1367 O O . ARG A 1 177 ? -19.323 2.390 1.487 1.00 97.81 177 ARG A O 1
ATOM 1374 N N . ASP A 1 178 ? -18.696 4.130 0.196 1.00 97.06 178 ASP A N 1
ATOM 1375 C CA . ASP A 1 178 ? -18.550 5.129 1.263 1.00 97.06 178 ASP A CA 1
ATOM 1376 C C . ASP A 1 178 ? -17.584 4.680 2.384 1.00 97.06 178 ASP A C 1
ATOM 1378 O O . ASP A 1 178 ? -17.828 4.867 3.575 1.00 97.06 178 ASP A O 1
ATOM 1382 N N . LEU A 1 179 ? -16.476 4.035 1.996 1.00 97.00 179 LEU A N 1
ATOM 1383 C CA . LEU A 1 179 ? -15.423 3.607 2.921 1.00 97.00 179 LEU A CA 1
ATOM 1384 C C . LEU A 1 179 ? -14.335 4.675 3.044 1.00 97.00 179 LEU A C 1
ATOM 1386 O O . LEU A 1 179 ? -13.985 5.360 2.078 1.00 97.00 179 LEU A O 1
ATOM 1390 N N . LEU A 1 180 ? -13.740 4.787 4.234 1.00 96.81 180 LEU A N 1
ATOM 1391 C CA . LEU A 1 180 ? -12.568 5.635 4.418 1.00 96.81 180 LEU A CA 1
ATOM 1392 C C . LEU A 1 180 ? -11.378 5.014 3.680 1.00 96.81 180 LEU A C 1
ATOM 1394 O O . LEU A 1 180 ? -10.936 3.926 4.030 1.00 96.81 180 LEU A O 1
ATOM 1398 N N . CYS A 1 181 ? -10.846 5.738 2.697 1.00 97.00 181 CYS A N 1
ATOM 1399 C CA . CYS A 1 181 ? -9.627 5.385 1.978 1.00 97.00 181 CYS A CA 1
ATOM 1400 C C . CYS A 1 181 ? -8.554 6.447 2.217 1.00 97.00 181 CYS A C 1
ATOM 1402 O O . CYS A 1 181 ? -8.826 7.647 2.089 1.00 97.00 181 CYS A O 1
ATOM 1404 N N . LEU A 1 182 ? -7.352 5.999 2.565 1.00 96.12 182 LEU A N 1
ATOM 1405 C CA . LEU A 1 182 ? -6.160 6.822 2.726 1.00 96.12 182 LEU A CA 1
ATOM 1406 C C . LEU A 1 182 ? -5.085 6.376 1.740 1.00 96.12 182 LEU A C 1
ATOM 1408 O O . LEU A 1 182 ? -4.975 5.196 1.409 1.00 96.12 182 LEU A O 1
ATOM 1412 N N . HIS A 1 183 ? -4.285 7.330 1.285 1.00 94.75 183 HIS A N 1
ATOM 1413 C CA . HIS A 1 183 ? -3.178 7.070 0.375 1.00 94.75 183 HIS A CA 1
ATOM 1414 C C . HIS A 1 183 ? -1.839 7.247 1.080 1.00 94.75 183 HIS A C 1
ATOM 1416 O O . HIS A 1 183 ? -1.657 8.207 1.832 1.00 94.75 183 HIS A O 1
ATOM 1422 N N . VAL A 1 184 ? -0.896 6.364 0.766 1.00 93.19 184 VAL A N 1
ATOM 1423 C CA . VAL A 1 184 ? 0.510 6.495 1.156 1.00 93.19 184 VAL A CA 1
ATOM 1424 C C . VAL A 1 184 ? 1.365 6.797 -0.065 1.00 93.19 184 VAL A C 1
ATOM 1426 O O . VAL A 1 184 ? 1.150 6.241 -1.145 1.00 93.19 184 VAL A O 1
ATOM 1429 N N . LEU A 1 185 ? 2.323 7.704 0.107 1.00 92.12 185 LEU A N 1
ATOM 1430 C CA . LEU A 1 185 ? 3.323 8.009 -0.908 1.00 92.12 185 LEU A CA 1
ATOM 1431 C C . LEU A 1 185 ? 4.461 6.996 -0.784 1.00 92.12 185 LEU A C 1
ATOM 1433 O O . LEU A 1 185 ? 5.036 6.865 0.298 1.00 92.12 185 LEU A O 1
ATOM 1437 N N . ILE A 1 186 ? 4.803 6.312 -1.875 1.00 92.38 186 ILE A N 1
ATOM 1438 C CA . ILE A 1 186 ? 5.925 5.362 -1.892 1.00 92.38 186 ILE A CA 1
ATOM 1439 C C . ILE A 1 186 ? 6.958 5.814 -2.909 1.00 92.38 186 ILE A C 1
ATOM 1441 O O . ILE A 1 186 ? 8.107 6.055 -2.553 1.00 92.38 186 ILE A O 1
ATOM 1445 N N . TRP A 1 187 ? 6.541 6.027 -4.154 1.00 91.44 187 TRP A N 1
ATOM 1446 C CA . TRP A 1 187 ? 7.422 6.531 -5.201 1.00 91.44 187 TRP A CA 1
ATOM 1447 C C . TRP A 1 187 ? 7.213 8.006 -5.522 1.00 91.44 187 TRP A C 1
ATOM 1449 O O . TRP A 1 187 ? 8.088 8.620 -6.137 1.00 91.44 187 TRP A O 1
ATOM 1459 N N . ALA A 1 188 ? 6.116 8.614 -5.058 1.00 89.75 188 ALA A N 1
ATOM 1460 C CA . ALA A 1 188 ? 5.851 10.030 -5.294 1.00 89.75 188 ALA A CA 1
ATOM 1461 C C . ALA A 1 188 ? 6.976 10.959 -4.818 1.00 89.75 188 ALA A C 1
ATOM 1463 O O . ALA A 1 188 ? 7.225 11.985 -5.446 1.00 89.75 188 ALA A O 1
ATOM 1464 N N . TRP A 1 189 ? 7.722 10.562 -3.782 1.00 86.88 189 TRP A N 1
ATOM 1465 C CA . TRP A 1 189 ? 8.898 11.285 -3.284 1.00 86.88 189 TRP A CA 1
ATOM 1466 C C . TRP A 1 189 ? 9.978 11.530 -4.357 1.00 86.88 189 TRP A C 1
ATOM 1468 O O . TRP A 1 189 ? 10.795 12.441 -4.216 1.00 86.88 189 TRP A O 1
ATOM 1478 N N . HIS A 1 190 ? 9.982 10.733 -5.433 1.00 85.94 190 HIS A N 1
ATOM 1479 C CA . HIS A 1 190 ? 10.984 10.789 -6.496 1.00 85.94 190 HIS A CA 1
ATOM 1480 C C . HIS A 1 190 ? 10.621 11.684 -7.685 1.00 85.94 190 HIS A C 1
ATOM 1482 O O . HIS A 1 190 ? 11.496 11.980 -8.493 1.00 85.94 190 HIS A O 1
ATOM 1488 N N . TRP A 1 191 ? 9.367 12.111 -7.831 1.00 87.44 191 TRP A N 1
ATOM 1489 C CA . TRP A 1 191 ? 8.969 13.000 -8.934 1.00 87.44 191 TRP A CA 1
ATOM 1490 C C . TRP A 1 191 ? 8.185 14.226 -8.466 1.00 87.44 191 TRP A C 1
ATOM 1492 O O . TRP A 1 191 ? 8.156 15.228 -9.180 1.00 87.44 191 TRP A O 1
ATOM 1502 N N . ALA A 1 192 ? 7.547 14.166 -7.297 1.00 87.00 192 ALA A N 1
ATOM 1503 C CA . ALA A 1 192 ? 6.765 15.268 -6.765 1.00 87.00 192 ALA A CA 1
ATOM 1504 C C . ALA A 1 192 ? 7.650 16.251 -5.995 1.00 87.00 192 ALA A C 1
ATOM 1506 O O . ALA A 1 192 ? 8.597 15.863 -5.321 1.00 87.00 192 ALA A O 1
ATOM 1507 N N . GLU A 1 193 ? 7.277 17.528 -6.021 1.00 86.12 193 GLU A N 1
ATOM 1508 C CA . GLU A 1 193 ? 7.790 18.510 -5.068 1.00 86.12 193 GLU A CA 1
ATOM 1509 C C . GLU A 1 193 ? 6.830 18.636 -3.866 1.00 86.12 193 GLU A C 1
ATOM 1511 O O . GLU A 1 193 ? 5.613 18.445 -4.017 1.00 86.12 193 GLU A O 1
ATOM 1516 N N . PRO A 1 194 ? 7.334 18.991 -2.669 1.00 82.44 194 PRO A N 1
ATOM 1517 C CA . PRO A 1 194 ? 6.495 19.198 -1.499 1.00 82.44 194 PRO A CA 1
ATOM 1518 C C . PRO A 1 194 ? 5.405 20.244 -1.742 1.00 82.44 194 PRO A C 1
ATOM 1520 O O . PRO A 1 194 ? 5.670 21.306 -2.301 1.00 82.44 194 PRO A O 1
ATOM 1523 N N . LEU A 1 195 ? 4.195 19.980 -1.234 1.00 73.88 195 LEU A N 1
ATOM 1524 C CA . LEU A 1 195 ? 3.056 20.916 -1.249 1.00 73.88 195 LEU A CA 1
ATOM 1525 C C . LEU A 1 195 ? 2.572 21.314 -2.655 1.00 73.88 195 LEU A C 1
ATOM 1527 O O . LEU A 1 195 ? 1.883 22.322 -2.820 1.00 73.88 195 LEU A O 1
ATOM 1531 N N . THR A 1 196 ? 2.905 20.515 -3.665 1.00 73.69 196 THR A N 1
ATOM 1532 C CA . THR A 1 196 ? 2.314 20.621 -4.999 1.00 73.69 196 THR A CA 1
ATOM 1533 C C . THR A 1 196 ? 0.804 20.371 -4.952 1.00 73.69 196 THR A C 1
ATOM 1535 O O . THR A 1 196 ? 0.275 19.720 -4.041 1.00 73.69 196 THR A O 1
ATOM 1538 N N . HIS A 1 197 ? 0.075 20.928 -5.922 1.00 63.62 197 HIS A N 1
ATOM 1539 C CA . HIS A 1 197 ? -1.382 20.780 -5.994 1.00 63.62 197 HIS A CA 1
ATOM 1540 C C . HIS A 1 197 ? -1.779 19.306 -6.145 1.00 63.62 197 HIS A C 1
ATOM 1542 O O . HIS A 1 197 ? -2.802 18.871 -5.617 1.00 63.62 197 HIS A O 1
ATOM 1548 N N . GLU A 1 198 ? -0.938 18.535 -6.829 1.00 66.50 198 GLU A N 1
ATOM 1549 C CA . GLU A 1 198 ? -1.065 17.100 -7.001 1.00 66.50 198 GLU A CA 1
ATOM 1550 C C . GLU A 1 198 ? -1.203 16.405 -5.651 1.00 66.50 198 GLU A C 1
ATOM 1552 O O . GLU A 1 198 ? -2.106 15.594 -5.543 1.00 66.50 198 GLU A O 1
ATOM 1557 N N . LEU A 1 199 ? -0.427 16.779 -4.626 1.00 65.69 199 LEU A N 1
ATOM 1558 C CA . LEU A 1 199 ? -0.442 16.153 -3.295 1.00 65.69 199 LEU A CA 1
ATOM 1559 C C . LEU A 1 199 ? -1.480 16.750 -2.326 1.00 65.69 199 LEU A C 1
ATOM 1561 O O . LEU A 1 199 ? -1.849 16.126 -1.338 1.00 65.69 199 LEU A O 1
ATOM 1565 N N . THR A 1 200 ? -1.946 17.973 -2.570 1.00 60.75 200 THR A N 1
ATOM 1566 C CA . THR A 1 200 ? -2.794 18.729 -1.622 1.00 60.75 200 THR A CA 1
ATOM 1567 C C . THR A 1 200 ? -4.246 18.880 -2.084 1.00 60.75 200 THR A C 1
ATOM 1569 O O . THR A 1 200 ? -5.052 19.548 -1.433 1.00 60.75 200 THR A O 1
ATOM 1572 N N . GLY A 1 201 ? -4.602 18.259 -3.211 1.00 53.91 201 GLY A N 1
ATOM 1573 C CA . GLY A 1 201 ? -5.931 18.354 -3.802 1.00 53.91 201 GLY A CA 1
ATOM 1574 C C . GLY A 1 201 ? -7.047 17.788 -2.901 1.00 53.91 201 GLY A C 1
ATOM 1575 O O . GLY A 1 201 ? -6.862 16.776 -2.227 1.00 53.91 201 GLY A O 1
ATOM 1576 N N . PRO A 1 202 ? -8.268 18.357 -2.949 1.00 46.41 202 PRO A N 1
ATOM 1577 C CA . PRO A 1 202 ? -9.359 18.064 -2.006 1.00 46.41 202 PRO A CA 1
ATOM 1578 C C . PRO A 1 202 ? -9.898 16.623 -2.051 1.00 46.41 202 PRO A C 1
ATOM 1580 O O . PRO A 1 202 ? -10.678 16.231 -1.187 1.00 46.41 202 PRO A O 1
ATOM 1583 N N . LYS A 1 203 ? -9.516 15.835 -3.062 1.00 50.81 203 LYS A N 1
ATOM 1584 C CA . LYS A 1 203 ? -9.899 14.421 -3.205 1.00 50.81 203 LYS A CA 1
ATOM 1585 C C . LYS A 1 203 ? -8.859 13.445 -2.653 1.00 50.81 203 LYS A C 1
ATOM 1587 O O . LYS A 1 203 ? -9.076 12.242 -2.721 1.00 50.81 203 LYS A O 1
ATOM 1592 N N . GLN A 1 204 ? -7.735 13.934 -2.136 1.00 58.62 204 GLN A N 1
ATOM 1593 C CA . GLN A 1 204 ? -6.635 13.089 -1.694 1.00 58.62 204 GLN A CA 1
ATOM 1594 C C . GLN A 1 204 ? -6.467 13.206 -0.185 1.00 58.62 204 GLN A C 1
ATOM 1596 O O . GLN A 1 204 ? -6.034 14.229 0.335 1.00 58.62 204 GLN A O 1
ATOM 1601 N N . LYS A 1 205 ? -6.824 12.140 0.533 1.00 61.72 205 LYS A N 1
ATOM 1602 C CA . LYS A 1 205 ? -6.485 11.999 1.950 1.00 61.72 205 LYS A CA 1
ATOM 1603 C C . LYS A 1 205 ? -5.119 11.326 2.037 1.00 61.72 205 LYS A C 1
ATOM 1605 O O . LYS A 1 205 ? -5.035 10.108 2.199 1.00 61.72 205 LYS A O 1
ATOM 1610 N N . LEU A 1 206 ? -4.066 12.114 1.830 1.00 62.56 206 LEU A N 1
ATOM 1611 C CA . LEU A 1 206 ? -2.701 11.640 2.023 1.00 62.56 206 LEU A CA 1
ATOM 1612 C C . LEU A 1 206 ? -2.428 11.424 3.508 1.00 62.56 206 LEU A C 1
ATOM 1614 O O . LEU A 1 206 ? -2.860 12.203 4.361 1.00 62.56 206 LEU A O 1
ATOM 1618 N N . MET A 1 207 ? -1.698 10.358 3.796 1.00 56.94 207 MET A N 1
ATOM 1619 C CA . MET A 1 207 ? -1.082 10.159 5.093 1.00 56.94 207 MET A CA 1
ATOM 1620 C C . MET A 1 207 ? 0.198 11.003 5.185 1.00 56.94 207 MET A C 1
ATOM 1622 O O . MET A 1 207 ? 0.957 11.018 4.214 1.00 56.94 207 MET A O 1
ATOM 1626 N N . PRO A 1 208 ? 0.407 11.736 6.293 1.00 51.50 208 PRO A N 1
ATOM 1627 C CA . PRO A 1 208 ? 1.643 12.475 6.527 1.00 51.50 208 PRO A CA 1
ATOM 1628 C C . PRO A 1 208 ? 2.842 11.554 6.759 1.00 51.50 208 PRO A C 1
ATOM 1630 O O . PRO A 1 208 ? 2.631 10.412 7.232 1.00 51.50 208 PRO A O 1
#

Foldseek 3Di:
DDDPADPQQGPLAQDDPFDDPVLQVVLCVVPPDDADPLLLLQLAEAEEEEAELPRCCQFCVVVLLVSVVSVYAYEYEHEALCLCVCVPDPVAHSVNSRPVSVVVSCVSCVVSVCNVRYDYDYLHDDPPCVLVVLVVVLVVCVVPDDPAYAYEAADCNLNRNSRVSTNVSVLVSCVVRVHHYAHTRDNNSRRDRPPDCSQVPPSHRYHD

Sequence (208 aa):
MGTLKHPLVEDRMISGEGTPEFMWLEAFKKNPLDRLNLKLFQSKRVVIVAPHPDDEVLGCGGLMQQLVEQNCHIVILAVSNGTQSHPHSVKYTPDQLNDLRPQETLAALNTLGISAFSERIGLNLMDGQIHLQTDQLNQALSQIVQPEDILICSYALDGHPDHEAVGKTVQAFAEARDLLCLHVLIWAWHWAEPLTHELTGPKQKLMP

InterPro domains:
  IPR003737 N-acetylglucosaminyl phosphatidylinositol deacetylase-related [PF02585] (48-172)
  IPR003737 N-acetylglucosaminyl phosphatidylinositol deacetylase-related [PTHR12993] (38-175)
  IPR024078 Putative deacetylase LmbE-like domain superfamily [G3DSA:3.40.50.10320] (23-205)
  IPR024078 Putative deacetylase LmbE-like domain superfamily [SSF102588] (44-194)

Nearest PDB structures (foldseek):
  8bgo-assembly1_C  TM=7.116E-01  e=1.889E-07  Thermococcus chitonophagus
  5b2e-assembly1_A  TM=7.240E-01  e=2.409E-07  Pyrococcus horikoshii OT3
  5cgz-assembly1_A  TM=7.186E-01  e=1.035E-06  Pseudomonas putida KT2440
  4xm0-assembly1_C  TM=7.053E-01  e=1.899E-06  Pyrococcus furiosus DSM 3638
  4ewl-assembly2_A  TM=7.269E-01  e=4.444E-06  Mycobacterium tuberculosis

Solvent-accessible surface area (backbone atoms only — not comparable to full-atom values): 11472 Å² total; per-residue (Å²): 130,85,78,83,59,43,97,80,41,36,84,36,58,74,58,86,88,39,52,57,67,69,58,46,55,54,43,40,70,76,56,65,70,77,76,81,67,62,76,82,43,53,64,30,43,36,40,38,43,17,54,36,60,49,48,53,52,76,53,32,45,74,53,53,53,54,38,48,77,35,58,23,42,39,37,37,40,29,39,16,33,39,37,56,79,45,84,81,45,91,89,47,46,47,74,55,26,49,58,47,34,54,49,50,43,54,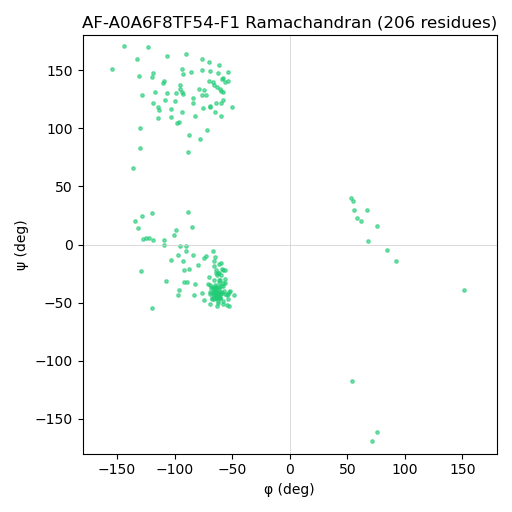53,48,36,48,73,66,70,42,48,95,45,44,47,79,47,77,67,67,42,57,54,91,44,39,68,83,41,51,68,59,51,50,53,50,47,68,73,69,63,57,90,82,34,35,40,36,28,37,22,55,76,17,27,44,57,39,33,20,35,48,13,46,50,51,49,54,56,23,66,77,65,77,38,58,60,36,26,28,66,75,51,29,56,32,64,46,65,77,88,36,66,87,70,66,35,97,89,53,52,62,60,121

Radius of gyration: 16.95 Å; Cα contacts (8 Å, |Δi|>4): 365; chains: 1; bounding box: 40×44×47 Å

Secondary structure (DSSP, 8-state):
-----BTTTBT----TT-S-HHHHHHHHHHSPPPPP-GGGGTT-EEEEEESSTTHHHHHHHHHHHHHHHTT-EEEEEEEE--TTSSTT-SSS-HHHHHHHHHHHHHHHHHHTT-GGGEEEEEEEEPTT-GGG-HHHHHHHHHHH--TTPEEEEE-TT-SSHHHHHHHHHHHHHHHTTT--EEEE-SSGGGTPPTT-HHHH-TT--B--

pLDDT: mean 91.77, std 11.55, range [41.38, 98.88]